Protein AF-A0A351Z1J8-F1 (afdb_monomer)

Sequence (196 aa):
MKLLLVIALFDAAFFFLFVFFLVRGQKMPLYRQRRKCLVLSMIFLSLFLLCSELLEQLALKSACLPILVWLCMMVFLILNLVSMKKYLASAPQIASALFECGEHNALALQISEGYKTYGKSLPPRGAPKDQWQYMSAFGEFCKIDFAETQKNLRSLQSLVRRNRTYSLFICALGITWVLQVPLFVFSSLYAAKLVG

Nearest PDB structures (foldseek):
  8a1g-assembly2_B  TM=2.640E-01  e=5.431E+00  Homo sapiens

Foldseek 3Di:
DVVLVVLVVVLVVLVVLLVVLQVVLVPDLAPVSSVVSLLSSLVSVLVSLLSVCLSCCVPVVDDVSLVVLVVVLVVLVVVLLVLLLVLLQCLLVLLVLLVVVVPCNVLSVLSVVLCVVQNSHQRDPPPPPSSVSNLVSLVVLLRDNDDPVPVVSVVSSVSSVVSVSSVSNSVSSVVSSVVVVVSVVVSVVVVVVVVD

Mean predicted aligned error: 7.94 Å

Radius of gyration: 21.29 Å; Cα contacts (8 Å, |Δi|>4): 168; chains: 1; bounding box: 49×36×59 Å

Solvent-accessible surface area (backbone atoms only — not comparable to full-atom values): 10286 Å² total; per-residue (Å²): 113,72,67,62,52,53,52,50,55,49,41,51,51,30,47,52,49,18,53,52,27,40,57,51,20,72,70,43,85,52,52,70,60,16,51,52,28,42,52,51,16,34,54,31,45,30,54,27,52,54,52,52,43,52,48,37,41,75,75,66,72,51,68,62,62,63,53,48,51,50,52,51,37,53,53,37,49,52,52,25,55,54,36,45,43,52,42,44,62,40,30,63,61,52,20,52,57,31,43,75,65,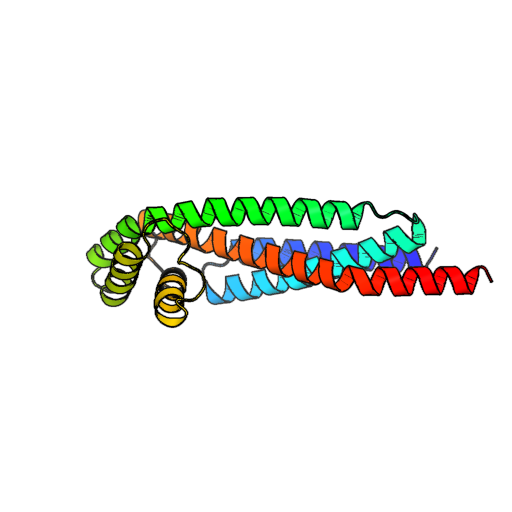58,85,39,44,71,56,18,46,46,35,41,53,39,35,71,76,39,45,58,54,79,67,68,91,85,50,69,64,67,50,46,50,34,59,45,39,60,53,54,59,50,62,60,85,74,60,85,88,44,54,68,61,54,53,55,37,48,45,49,52,50,29,54,50,32,51,48,52,36,51,27,45,50,52,38,56,62,56,43,56,60,51,54,54,53,51,52,54,52,54,51,66,75,76,107

Secondary structure (DSSP, 8-state):
-HHHHHHHHHHHHHHHHHHHHHHHHHH-SSHHHHHHHHHHHHHHHHHHHHHHHHHHHHHH---HHHHHHHHHHHHHHHHHHHHHHHHHHTHHHHHHHHHHHSTTHHHHHHHHHHHHHHTTSPPPTT-HHHHHHHHHHHHHHTT----TT-HHHHHHHHHHHHHHHHHHHHHHHHHHHHHHHHHHHHHHHHHHHHH-

pLDDT: mean 81.04, std 8.71, range [44.53, 91.94]

Structure (mmCIF, N/CA/C/O backbone):
data_AF-A0A351Z1J8-F1
#
_entry.id   AF-A0A351Z1J8-F1
#
loop_
_atom_site.group_PDB
_atom_site.id
_atom_site.type_symbol
_atom_site.label_atom_id
_atom_site.label_alt_id
_atom_site.label_comp_id
_atom_site.label_asym_id
_atom_site.label_entity_id
_atom_site.label_seq_id
_atom_site.pdbx_PDB_ins_code
_atom_site.Cartn_x
_atom_site.Cartn_y
_atom_site.Cartn_z
_atom_site.occupancy
_atom_site.B_iso_or_equiv
_atom_site.auth_seq_id
_atom_site.auth_comp_id
_atom_site.auth_asym_id
_atom_site.auth_atom_id
_atom_site.pdbx_PDB_model_num
ATOM 1 N N . MET A 1 1 ? 15.700 10.571 -32.758 1.00 58.56 1 MET A N 1
ATOM 2 C CA . MET A 1 1 ? 15.189 11.781 -32.067 1.00 58.56 1 MET A CA 1
ATOM 3 C C . MET A 1 1 ? 13.669 11.774 -31.861 1.00 58.56 1 MET A C 1
ATOM 5 O O . MET A 1 1 ? 13.249 11.924 -30.726 1.00 58.56 1 MET A O 1
ATOM 9 N N . LYS A 1 2 ? 12.834 11.538 -32.892 1.00 68.62 2 LYS A N 1
ATOM 10 C CA . LYS A 1 2 ? 11.356 11.547 -32.751 1.00 68.62 2 LYS A CA 1
ATOM 11 C C . LYS A 1 2 ? 10.793 10.481 -31.789 1.00 68.62 2 LYS A C 1
ATOM 13 O O . LYS A 1 2 ? 9.920 10.799 -30.999 1.00 68.62 2 LYS A O 1
ATOM 18 N N . LEU A 1 3 ? 11.327 9.254 -31.804 1.00 67.06 3 LEU A N 1
ATOM 19 C CA . LEU A 1 3 ? 10.861 8.162 -30.933 1.00 67.06 3 LEU A CA 1
ATOM 20 C C . LEU A 1 3 ? 11.126 8.433 -29.439 1.00 67.06 3 LEU A C 1
ATOM 22 O O . LEU A 1 3 ? 10.236 8.260 -28.620 1.00 67.06 3 LEU A O 1
ATOM 26 N N . LEU A 1 4 ? 12.319 8.931 -29.097 1.00 66.75 4 LEU A N 1
ATOM 27 C CA . LEU A 1 4 ? 12.679 9.299 -27.720 1.00 66.75 4 LEU A CA 1
ATOM 28 C C . LEU A 1 4 ? 11.776 10.406 -27.163 1.00 66.75 4 LEU A C 1
ATOM 30 O O . LEU A 1 4 ? 11.367 10.339 -26.011 1.00 66.75 4 LEU A O 1
ATOM 34 N N . LEU A 1 5 ? 11.422 11.393 -27.992 1.00 71.75 5 LEU A N 1
ATOM 35 C CA . LEU A 1 5 ? 10.513 12.470 -27.601 1.00 71.75 5 LEU A CA 1
ATOM 36 C C . LEU A 1 5 ? 9.090 11.952 -27.336 1.00 71.75 5 LEU A C 1
ATOM 38 O O . LEU A 1 5 ? 8.453 12.378 -26.378 1.00 71.75 5 LEU A O 1
ATOM 42 N N . VAL A 1 6 ? 8.605 11.009 -28.152 1.00 73.75 6 VAL A N 1
ATOM 43 C CA . VAL A 1 6 ? 7.289 10.377 -27.957 1.00 73.75 6 VAL A CA 1
ATOM 44 C C . VAL A 1 6 ? 7.250 9.584 -26.652 1.00 73.75 6 VAL A C 1
ATOM 46 O O . VAL A 1 6 ? 6.296 9.731 -25.894 1.00 73.75 6 VAL A O 1
ATOM 49 N N . ILE A 1 7 ? 8.287 8.796 -26.356 1.00 69.12 7 ILE A N 1
ATOM 50 C CA . ILE A 1 7 ? 8.337 8.016 -25.113 1.00 69.12 7 ILE A CA 1
ATOM 51 C C . ILE A 1 7 ? 8.495 8.944 -23.895 1.00 69.12 7 ILE A C 1
ATOM 53 O O . ILE A 1 7 ? 7.814 8.744 -22.900 1.00 69.12 7 ILE A O 1
ATOM 57 N N . ALA A 1 8 ? 9.288 10.018 -23.982 1.00 69.88 8 ALA A N 1
ATOM 58 C CA . ALA A 1 8 ? 9.413 10.994 -22.893 1.00 69.88 8 ALA A CA 1
ATOM 59 C C . ALA A 1 8 ? 8.096 11.742 -22.598 1.00 69.88 8 ALA A C 1
ATOM 61 O O . ALA A 1 8 ? 7.749 11.964 -21.437 1.00 69.88 8 ALA A O 1
ATOM 62 N N . LEU A 1 9 ? 7.336 12.117 -23.635 1.00 75.38 9 LEU A N 1
ATOM 63 C CA . LEU A 1 9 ? 6.003 12.713 -23.477 1.00 75.38 9 LEU A CA 1
ATOM 64 C C . LEU A 1 9 ? 5.002 11.717 -22.881 1.00 75.38 9 LEU A C 1
ATOM 66 O O . LEU A 1 9 ? 4.166 12.099 -22.059 1.00 75.38 9 LEU A O 1
ATOM 70 N N . PHE A 1 10 ? 5.101 10.447 -23.275 1.00 74.62 10 PHE A N 1
ATOM 71 C CA . PHE A 1 10 ? 4.304 9.367 -22.710 1.00 74.62 10 PHE A CA 1
ATOM 72 C C . PHE A 1 10 ? 4.622 9.183 -21.218 1.00 74.62 10 PHE A C 1
ATOM 74 O O . PHE A 1 10 ? 3.715 9.283 -20.396 1.00 74.62 10 PHE A O 1
ATOM 81 N N . ASP A 1 11 ? 5.895 9.063 -20.842 1.00 72.75 11 ASP A N 1
ATOM 82 C CA . ASP A 1 11 ? 6.349 8.963 -19.448 1.00 72.75 11 ASP A CA 1
ATOM 83 C C . ASP A 1 11 ? 5.849 10.127 -18.586 1.00 72.75 11 ASP A C 1
ATOM 85 O O . ASP A 1 11 ? 5.287 9.916 -17.506 1.00 72.75 11 ASP A O 1
ATOM 89 N N . ALA A 1 12 ? 5.962 11.361 -19.083 1.00 75.06 12 ALA A N 1
ATOM 90 C CA . ALA A 1 12 ? 5.440 12.531 -18.386 1.00 75.06 12 ALA A CA 1
ATOM 91 C C . ALA A 1 12 ? 3.926 12.413 -18.130 1.00 75.06 12 ALA A C 1
ATOM 93 O O . ALA A 1 12 ? 3.465 12.678 -17.017 1.00 75.06 12 ALA A O 1
ATOM 94 N N . ALA A 1 13 ? 3.145 11.963 -19.118 1.00 75.19 13 ALA A N 1
ATOM 95 C CA . ALA A 1 13 ? 1.703 11.773 -18.964 1.00 75.19 13 ALA A CA 1
ATOM 96 C C . ALA A 1 13 ? 1.363 10.722 -17.890 1.00 75.19 13 ALA A C 1
ATOM 98 O O . ALA A 1 13 ? 0.479 10.957 -17.060 1.00 75.19 13 ALA A O 1
ATOM 99 N N . PHE A 1 14 ? 2.088 9.599 -17.849 1.00 76.12 14 PHE A N 1
ATOM 100 C CA . PHE A 1 14 ? 1.902 8.571 -16.817 1.00 76.12 14 PHE A CA 1
ATOM 101 C C . PHE A 1 14 ? 2.260 9.083 -15.421 1.00 76.12 14 PHE A C 1
ATOM 103 O O . PHE A 1 14 ? 1.517 8.826 -14.467 1.00 76.12 14 PHE A O 1
ATOM 110 N N . PHE A 1 15 ? 3.333 9.865 -15.299 1.00 77.38 15 PHE A N 1
ATOM 111 C CA . PHE A 1 15 ? 3.710 10.502 -14.040 1.00 77.38 15 PHE A CA 1
ATOM 112 C C . PHE A 1 15 ? 2.631 11.474 -13.540 1.00 77.38 15 PHE A C 1
ATOM 114 O O . PHE A 1 15 ? 2.208 11.394 -12.382 1.00 77.38 15 PHE A O 1
ATOM 121 N N . PHE A 1 16 ? 2.117 12.350 -14.410 1.00 76.88 16 PHE A N 1
ATOM 122 C CA . PHE A 1 16 ? 1.040 13.276 -14.046 1.00 76.88 16 PHE A CA 1
ATOM 123 C C . PHE A 1 16 ? -0.237 12.541 -13.632 1.00 76.88 16 PHE A C 1
ATOM 125 O O . PHE A 1 16 ? -0.856 12.908 -12.630 1.00 76.88 16 PHE A O 1
ATOM 132 N N . LEU A 1 17 ? -0.614 11.475 -14.345 1.00 72.44 17 LEU A N 1
ATOM 133 C CA . LEU A 1 17 ? -1.765 10.645 -13.985 1.00 72.44 17 LEU A CA 1
ATOM 134 C C . LEU A 1 17 ? -1.561 9.948 -12.636 1.00 72.44 17 LEU A C 1
ATOM 136 O O . LEU A 1 17 ? -2.469 9.967 -11.799 1.00 72.44 17 LEU A O 1
ATOM 140 N N . PHE A 1 18 ? -0.372 9.397 -12.377 1.00 77.06 18 PHE A N 1
ATOM 141 C CA . PHE A 1 18 ? -0.021 8.818 -11.081 1.00 77.06 18 PHE A CA 1
ATOM 142 C C . PHE A 1 18 ? -0.226 9.826 -9.944 1.00 77.06 18 PHE A C 1
ATOM 144 O O . PHE A 1 18 ? -0.981 9.540 -9.005 1.00 77.06 18 PHE A O 1
ATOM 151 N N . VAL A 1 19 ? 0.388 11.011 -10.049 1.00 79.12 19 VAL A N 1
ATOM 152 C CA . VAL A 1 19 ? 0.295 12.071 -9.034 1.00 79.12 19 VAL A CA 1
ATOM 153 C C . VAL A 1 19 ? -1.155 12.520 -8.857 1.00 79.12 19 VAL A C 1
ATOM 155 O O . VAL A 1 19 ? -1.636 12.615 -7.725 1.00 79.12 19 VAL A O 1
ATOM 158 N N . PHE A 1 20 ? -1.886 12.725 -9.954 1.00 76.12 20 PHE A N 1
ATOM 159 C CA . PHE A 1 20 ? -3.291 13.126 -9.924 1.00 76.12 20 PHE A CA 1
ATOM 160 C C . PHE A 1 20 ? -4.159 12.119 -9.160 1.00 76.12 20 PHE A C 1
ATOM 162 O O . PHE A 1 20 ? -4.873 12.492 -8.221 1.00 76.12 20 PHE A O 1
ATOM 169 N N . PHE A 1 21 ? -4.075 10.831 -9.508 1.00 72.06 21 PHE A N 1
ATOM 170 C CA . PHE A 1 21 ? -4.844 9.791 -8.826 1.00 72.06 21 PHE A CA 1
ATOM 171 C C . PHE A 1 21 ? -4.395 9.596 -7.374 1.00 72.06 21 PHE A C 1
ATOM 173 O O . PHE A 1 21 ? -5.235 9.289 -6.523 1.00 72.06 21 PHE A O 1
ATOM 180 N N . LEU A 1 22 ? -3.114 9.832 -7.063 1.00 76.06 22 LEU A N 1
ATOM 181 C CA . LEU A 1 22 ? -2.577 9.678 -5.712 1.00 76.06 22 LEU A CA 1
ATOM 182 C C . LEU A 1 22 ? -3.131 10.776 -4.801 1.00 76.06 22 LEU A C 1
ATOM 184 O O . LEU A 1 22 ? -3.684 10.483 -3.737 1.00 76.06 22 LEU A O 1
ATOM 188 N N . VAL A 1 23 ? -3.052 12.032 -5.249 1.00 76.38 23 VAL A N 1
ATOM 189 C CA . VAL A 1 23 ? -3.586 13.196 -4.528 1.00 76.38 23 VAL A CA 1
ATOM 190 C C . VAL A 1 23 ? -5.096 13.063 -4.357 1.00 76.38 23 VAL A C 1
ATOM 192 O O . VAL A 1 23 ? -5.611 13.228 -3.247 1.00 76.38 23 VAL A O 1
ATOM 195 N N . ARG A 1 24 ? -5.818 12.704 -5.425 1.00 71.69 24 ARG A N 1
ATOM 196 C CA . ARG A 1 24 ? -7.271 12.507 -5.362 1.00 71.69 24 ARG A CA 1
ATOM 197 C C . ARG A 1 24 ? -7.638 11.355 -4.425 1.00 71.69 24 ARG A C 1
ATOM 199 O O . ARG A 1 24 ? -8.543 11.498 -3.609 1.00 71.69 24 ARG A O 1
ATOM 206 N N . GLY A 1 25 ? -6.900 10.248 -4.481 1.00 65.19 25 GLY A N 1
ATOM 207 C CA . GLY A 1 25 ? -7.093 9.090 -3.611 1.00 65.19 25 GLY A CA 1
ATOM 208 C C . GLY A 1 25 ? -6.885 9.413 -2.132 1.00 65.19 25 GLY A C 1
ATOM 209 O O . GLY A 1 25 ? -7.635 8.918 -1.295 1.00 65.19 25 GLY A O 1
ATOM 210 N N . GLN A 1 26 ? -5.926 10.273 -1.781 1.00 71.19 26 GLN A N 1
ATOM 211 C CA . GLN A 1 26 ? -5.728 10.683 -0.386 1.00 71.19 26 GLN A CA 1
ATOM 212 C C . GLN A 1 26 ? -6.824 11.616 0.142 1.00 71.19 26 GLN A C 1
ATOM 214 O O . GLN A 1 26 ? -7.150 11.535 1.325 1.00 71.19 26 GLN A O 1
ATOM 219 N N . LYS A 1 27 ? -7.404 12.456 -0.723 1.00 71.00 27 LYS A N 1
ATOM 220 C CA . LYS A 1 27 ? -8.440 13.436 -0.356 1.00 71.00 27 LYS A CA 1
ATOM 221 C C . LYS A 1 27 ? -9.867 12.876 -0.359 1.00 71.00 27 LYS A C 1
ATOM 223 O O . LYS A 1 27 ? -10.778 13.552 0.103 1.00 71.00 27 LYS A O 1
ATOM 228 N N . MET A 1 28 ? -10.087 11.666 -0.877 1.00 70.56 28 MET A N 1
ATOM 229 C CA . MET A 1 28 ? -11.429 11.085 -0.945 1.00 70.56 28 MET A CA 1
ATOM 230 C C . MET A 1 28 ? -11.937 10.627 0.435 1.00 70.56 28 MET A C 1
ATOM 232 O O . MET A 1 28 ? -11.253 9.832 1.090 1.00 70.56 28 MET A O 1
ATOM 236 N N . PRO A 1 29 ? -13.149 11.055 0.850 1.00 60.38 29 PRO A N 1
ATOM 237 C CA . PRO A 1 29 ? -13.722 10.682 2.143 1.00 60.38 29 PRO A CA 1
ATOM 238 C C . PRO A 1 29 ? -14.140 9.207 2.167 1.00 60.38 29 PRO A C 1
ATOM 240 O O . PRO A 1 29 ? -13.852 8.492 3.123 1.00 60.38 29 PRO A O 1
ATOM 243 N N . LEU A 1 30 ? -14.726 8.722 1.067 1.00 68.00 30 LEU A N 1
ATOM 244 C CA . LEU A 1 30 ? -15.225 7.356 0.951 1.00 68.00 30 LEU A CA 1
ATOM 245 C C . LEU A 1 30 ? -14.086 6.357 0.735 1.00 68.00 30 LEU A C 1
ATOM 247 O O . LEU A 1 30 ? -13.398 6.371 -0.295 1.00 68.00 30 LEU A O 1
ATOM 251 N N . TYR A 1 31 ? -13.961 5.400 1.656 1.00 69.62 31 TYR A N 1
ATOM 252 C CA . TYR A 1 31 ? -12.934 4.354 1.620 1.00 69.62 31 TYR A CA 1
ATOM 253 C C . TYR A 1 31 ? -12.895 3.587 0.286 1.00 69.62 31 TYR A C 1
ATOM 255 O O . TYR A 1 31 ? -11.821 3.303 -0.255 1.00 69.62 31 TYR A O 1
ATOM 263 N N . ARG A 1 32 ? -14.067 3.273 -0.284 1.00 71.19 32 ARG A N 1
ATOM 264 C CA . ARG A 1 32 ? -14.179 2.501 -1.532 1.00 71.19 32 ARG A CA 1
ATOM 265 C C . ARG A 1 32 ? -13.635 3.264 -2.740 1.00 71.19 32 ARG A C 1
ATOM 267 O O . ARG A 1 32 ? -12.924 2.675 -3.552 1.00 71.19 32 ARG A O 1
ATOM 274 N N . GLN A 1 33 ? -13.956 4.552 -2.860 1.00 73.31 33 GLN A N 1
ATOM 275 C CA . GLN A 1 33 ? -13.479 5.385 -3.967 1.00 73.31 33 GLN A CA 1
ATOM 276 C C . GLN A 1 33 ? -11.983 5.678 -3.821 1.00 73.31 33 GLN A C 1
ATOM 278 O O . GLN A 1 33 ? -11.227 5.477 -4.771 1.00 73.31 33 GLN A O 1
ATOM 283 N N . ARG A 1 34 ? -11.537 5.996 -2.598 1.00 76.69 34 ARG A N 1
ATOM 284 C CA . ARG A 1 34 ? -10.117 6.121 -2.249 1.00 76.69 34 ARG A CA 1
ATOM 285 C C . ARG A 1 34 ? -9.311 4.899 -2.682 1.00 76.69 34 ARG A C 1
ATOM 287 O O . ARG A 1 34 ? -8.277 5.046 -3.328 1.00 76.69 34 ARG A O 1
ATOM 294 N N . ARG A 1 35 ? -9.789 3.689 -2.370 1.00 78.69 35 ARG A N 1
ATOM 295 C CA . ARG A 1 35 ? -9.102 2.445 -2.750 1.00 78.69 35 ARG A CA 1
ATOM 296 C C . ARG A 1 35 ? -8.982 2.292 -4.269 1.00 78.69 35 ARG A C 1
ATOM 298 O O . ARG A 1 35 ? -7.913 1.913 -4.732 1.00 78.69 35 ARG A O 1
ATOM 305 N N . LYS A 1 36 ? -10.037 2.600 -5.033 1.00 82.31 36 LYS A N 1
ATOM 306 C CA . LYS A 1 36 ? -9.997 2.550 -6.507 1.00 82.31 36 LYS A CA 1
ATOM 307 C C . LYS A 1 36 ? -8.964 3.525 -7.078 1.00 82.31 36 LYS A C 1
ATOM 309 O O . LYS A 1 36 ? -8.154 3.113 -7.900 1.00 82.31 36 LYS A O 1
ATOM 314 N N . CYS A 1 37 ? -8.949 4.774 -6.607 1.00 81.25 37 CYS A N 1
ATOM 315 C CA . CYS A 1 37 ? -7.958 5.762 -7.044 1.00 81.25 37 CYS A CA 1
ATOM 316 C C . CYS A 1 37 ? -6.528 5.338 -6.697 1.00 81.25 37 CYS A C 1
ATOM 318 O O . CYS A 1 37 ? -5.663 5.420 -7.556 1.00 81.25 37 CYS A O 1
ATOM 320 N N . LEU A 1 38 ? -6.289 4.816 -5.488 1.00 82.31 38 LEU A N 1
ATOM 321 C CA . LEU A 1 38 ? -4.962 4.332 -5.097 1.00 82.31 38 LEU A CA 1
ATOM 322 C C . LEU A 1 38 ? -4.495 3.146 -5.950 1.00 82.31 38 LEU A C 1
ATOM 324 O O . LEU A 1 38 ? -3.328 3.098 -6.319 1.00 82.31 38 LEU A O 1
ATOM 328 N N . VAL A 1 39 ? -5.384 2.207 -6.286 1.00 85.06 39 VAL A N 1
ATOM 329 C CA . VAL A 1 39 ? -5.044 1.083 -7.177 1.00 85.06 39 VAL A CA 1
ATOM 330 C C . VAL A 1 39 ? -4.707 1.587 -8.581 1.00 85.06 39 VAL A C 1
ATOM 332 O O . VAL A 1 39 ? -3.701 1.166 -9.140 1.00 85.06 39 VAL A O 1
ATOM 335 N N . LEU A 1 40 ? -5.492 2.522 -9.125 1.00 84.94 40 LEU A N 1
ATOM 336 C CA . LEU A 1 40 ? -5.188 3.146 -10.416 1.00 84.94 40 LEU A CA 1
ATOM 337 C C . LEU A 1 40 ? -3.830 3.851 -10.387 1.00 84.94 40 LEU A C 1
ATOM 339 O O . LEU A 1 40 ? -3.016 3.605 -11.271 1.00 84.94 40 LEU A O 1
ATOM 343 N N . SER A 1 41 ? -3.540 4.644 -9.348 1.00 82.06 41 SER A N 1
ATOM 344 C CA . SER A 1 41 ? -2.213 5.242 -9.154 1.00 82.06 41 SER A CA 1
ATOM 345 C C . SER A 1 41 ? -1.105 4.199 -9.209 1.00 82.06 41 SER A C 1
ATOM 347 O O . SER A 1 41 ? -0.113 4.415 -9.889 1.00 82.06 41 SER A O 1
ATOM 349 N N . MET A 1 42 ? -1.268 3.069 -8.518 1.00 86.06 42 MET A N 1
ATOM 350 C CA . MET A 1 42 ? -0.253 2.016 -8.512 1.00 86.06 42 MET A CA 1
ATOM 351 C C . MET A 1 42 ? -0.023 1.419 -9.904 1.00 86.06 42 MET A C 1
ATOM 353 O O . MET A 1 42 ? 1.122 1.202 -10.278 1.00 86.06 42 MET A O 1
ATOM 357 N N . ILE A 1 43 ? -1.085 1.209 -10.688 1.00 85.81 43 ILE A N 1
ATOM 358 C CA . ILE A 1 43 ? -0.969 0.728 -12.075 1.00 85.81 43 ILE A CA 1
ATOM 359 C C . ILE A 1 43 ? -0.190 1.740 -12.925 1.00 85.81 43 ILE A C 1
ATOM 361 O O . ILE A 1 43 ? 0.752 1.360 -13.617 1.00 85.81 43 ILE A O 1
ATOM 365 N N . PHE A 1 44 ? -0.543 3.027 -12.841 1.00 84.12 44 PHE A N 1
ATOM 366 C CA . PHE A 1 44 ? 0.161 4.083 -13.575 1.00 84.12 44 PHE A CA 1
ATOM 367 C C . PHE A 1 44 ? 1.629 4.207 -13.150 1.00 84.12 44 PHE A C 1
ATOM 369 O O . PHE A 1 44 ? 2.484 4.382 -14.011 1.00 84.12 44 PHE A O 1
ATOM 376 N N . LEU A 1 45 ? 1.932 4.056 -11.856 1.00 84.38 45 LEU A N 1
ATOM 377 C CA . LEU A 1 45 ? 3.303 4.043 -11.344 1.00 84.38 45 LEU A CA 1
ATOM 378 C C . LEU A 1 45 ? 4.113 2.880 -11.925 1.00 84.38 45 LEU A C 1
ATOM 380 O O . LEU A 1 45 ? 5.234 3.090 -12.374 1.00 84.38 45 LEU A O 1
ATOM 384 N N . SER A 1 46 ? 3.558 1.664 -11.935 1.00 85.94 46 SER A N 1
ATOM 385 C CA . SER A 1 46 ? 4.253 0.500 -12.491 1.00 85.94 46 SER A CA 1
ATOM 386 C C . SER A 1 46 ? 4.533 0.657 -13.985 1.00 85.94 46 SER A C 1
ATOM 388 O O . SER A 1 46 ? 5.640 0.364 -14.426 1.00 85.94 46 SER A O 1
ATOM 390 N N . LEU A 1 47 ? 3.561 1.162 -14.751 1.00 84.75 47 LEU A N 1
ATOM 391 C CA . LEU A 1 47 ? 3.730 1.422 -16.184 1.00 84.75 47 LEU A CA 1
ATOM 392 C C . LEU A 1 47 ? 4.766 2.519 -16.455 1.00 84.75 47 LEU A C 1
ATOM 394 O O . LEU A 1 47 ? 5.602 2.344 -17.337 1.00 84.75 47 LEU A O 1
ATOM 398 N N . PHE A 1 48 ? 4.741 3.604 -15.675 1.00 85.62 48 PHE A N 1
ATOM 399 C CA . PHE A 1 48 ? 5.732 4.678 -15.747 1.00 85.62 48 PHE A CA 1
ATOM 400 C C . PHE A 1 48 ? 7.153 4.144 -15.539 1.00 85.62 48 PHE A C 1
ATOM 402 O O . PHE A 1 48 ? 8.015 4.357 -16.383 1.00 85.62 48 PHE A O 1
ATOM 409 N N . LEU A 1 49 ? 7.377 3.392 -14.455 1.00 85.88 49 LEU A N 1
ATOM 410 C CA . LEU A 1 49 ? 8.696 2.840 -14.135 1.00 85.88 49 LEU A CA 1
ATOM 411 C C . LEU A 1 49 ? 9.218 1.923 -15.249 1.00 85.88 49 LEU A C 1
ATOM 413 O O . LEU A 1 49 ? 10.359 2.080 -15.667 1.00 85.88 49 LEU A O 1
ATOM 417 N N . LEU A 1 50 ? 8.372 1.037 -15.791 1.00 86.25 50 LEU A N 1
ATOM 418 C CA . LEU A 1 50 ? 8.758 0.146 -16.893 1.00 86.25 50 LEU A CA 1
ATOM 419 C C . LEU A 1 50 ? 9.155 0.912 -18.163 1.00 86.25 50 LEU A C 1
ATOM 421 O O . LEU A 1 50 ? 10.114 0.537 -18.837 1.00 86.25 50 LEU A O 1
ATOM 425 N N . CYS A 1 51 ? 8.428 1.979 -18.503 1.00 82.75 51 CYS A N 1
ATOM 426 C CA . CYS A 1 51 ? 8.738 2.787 -19.684 1.00 82.75 51 CYS A CA 1
ATOM 427 C C . CYS A 1 51 ? 10.034 3.591 -19.492 1.00 82.75 51 CYS A C 1
ATOM 429 O O . CYS A 1 51 ? 10.887 3.600 -20.385 1.00 82.75 51 CYS A O 1
ATOM 431 N N . SER A 1 52 ? 10.236 4.171 -18.306 1.00 83.19 52 SER A N 1
ATOM 432 C CA . SER A 1 52 ? 11.465 4.894 -17.968 1.00 83.19 52 SER A CA 1
ATOM 433 C C . SER A 1 52 ? 12.694 3.979 -17.926 1.00 83.19 52 SER A C 1
ATOM 435 O O . SER A 1 52 ? 13.771 4.377 -18.365 1.00 83.19 52 SER A O 1
ATOM 437 N N . GLU A 1 53 ? 12.551 2.738 -17.462 1.00 85.38 53 GLU A N 1
ATOM 438 C CA . GLU A 1 53 ? 13.627 1.734 -17.484 1.00 85.38 53 GLU A CA 1
ATOM 439 C C . GLU A 1 53 ? 13.991 1.314 -18.904 1.00 85.38 53 GLU A C 1
ATOM 441 O O . GLU A 1 53 ? 15.171 1.200 -19.236 1.00 85.38 53 GLU A O 1
ATOM 446 N N . LEU A 1 54 ? 12.989 1.125 -19.766 1.00 80.50 54 LEU A N 1
ATOM 447 C CA . LEU A 1 54 ? 13.221 0.836 -21.177 1.00 80.50 54 LEU A CA 1
ATOM 448 C C . LEU A 1 54 ? 13.985 1.981 -21.854 1.00 80.50 54 LEU A C 1
ATOM 450 O O . LEU A 1 54 ? 14.923 1.731 -22.614 1.00 80.50 54 LEU A O 1
ATOM 454 N N . LEU A 1 55 ? 13.624 3.231 -21.552 1.00 78.88 55 LEU A N 1
ATOM 455 C CA . LEU A 1 55 ? 14.360 4.406 -22.015 1.00 78.88 55 LEU A CA 1
ATOM 456 C C . LEU A 1 55 ? 15.800 4.425 -21.507 1.00 78.88 55 LEU A C 1
ATOM 458 O O . LEU A 1 55 ? 16.715 4.641 -22.302 1.00 78.88 55 LEU A O 1
ATOM 462 N N . GLU A 1 56 ? 16.008 4.192 -20.211 1.00 80.50 56 GLU A N 1
ATOM 463 C CA . GLU A 1 56 ? 17.342 4.166 -19.611 1.00 80.50 56 GLU A CA 1
ATOM 464 C C . GLU A 1 56 ? 18.225 3.102 -20.279 1.00 80.50 56 GLU A C 1
ATOM 466 O O . GLU A 1 56 ? 19.366 3.382 -20.653 1.00 80.50 56 GLU A O 1
ATOM 471 N N . GLN A 1 57 ? 17.695 1.901 -20.507 1.00 78.38 57 GLN A N 1
ATOM 472 C CA . GLN A 1 57 ? 18.445 0.821 -21.146 1.00 78.38 57 GLN A CA 1
ATOM 473 C C . GLN A 1 57 ? 18.774 1.125 -22.609 1.00 78.38 57 GLN A C 1
ATOM 475 O O . GLN A 1 57 ? 19.914 0.924 -23.034 1.00 78.38 57 GLN A O 1
ATOM 480 N N . LEU A 1 58 ? 17.805 1.626 -23.382 1.00 76.38 58 LEU A N 1
ATOM 481 C CA . LEU A 1 58 ? 17.998 1.905 -24.807 1.00 76.38 58 LEU A CA 1
ATOM 482 C C . LEU A 1 58 ? 18.889 3.130 -25.058 1.00 76.38 58 LEU A C 1
ATOM 484 O O . LEU A 1 58 ? 19.650 3.133 -26.024 1.00 76.38 58 LEU A O 1
ATOM 488 N N . ALA A 1 59 ? 18.795 4.168 -24.220 1.00 76.31 59 ALA A N 1
ATOM 489 C CA . ALA A 1 59 ? 19.514 5.427 -24.418 1.00 76.31 59 ALA A CA 1
ATOM 490 C C . ALA A 1 59 ? 20.852 5.491 -23.670 1.00 76.31 59 ALA A C 1
ATOM 492 O O . ALA A 1 59 ? 21.825 6.015 -24.209 1.00 76.31 59 ALA A O 1
ATOM 493 N N . LEU A 1 60 ? 20.904 4.980 -22.437 1.00 73.00 60 LEU A N 1
ATOM 494 C CA . LEU A 1 60 ? 22.038 5.151 -21.522 1.00 73.00 60 LEU A CA 1
ATOM 495 C C . LEU A 1 60 ? 22.766 3.837 -21.209 1.00 73.00 60 LEU A C 1
ATOM 497 O O . LEU A 1 60 ? 23.842 3.886 -20.618 1.00 73.00 60 LEU A O 1
ATOM 501 N N . LYS A 1 61 ? 22.210 2.673 -21.592 1.00 75.94 61 LYS A N 1
ATOM 502 C CA . LYS A 1 61 ? 22.739 1.333 -21.255 1.00 75.94 61 LYS A CA 1
ATOM 503 C C . LYS A 1 61 ? 23.042 1.176 -19.755 1.00 75.94 61 LYS A C 1
ATOM 505 O O . LYS A 1 61 ? 23.996 0.505 -19.369 1.00 75.94 61 LYS A O 1
ATOM 510 N N . SER A 1 62 ? 22.235 1.823 -18.919 1.00 75.31 62 SER A N 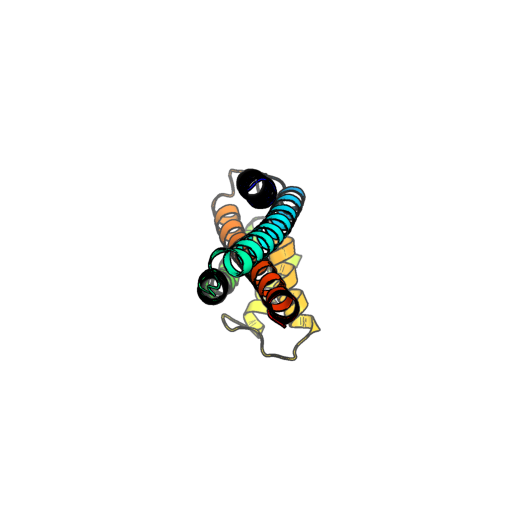1
ATOM 511 C CA . SER A 1 62 ? 22.391 1.873 -17.465 1.00 75.31 62 SER A CA 1
ATOM 512 C C . SER A 1 62 ? 21.314 1.032 -16.772 1.00 75.31 62 SER A C 1
ATOM 514 O O . SER A 1 62 ? 20.266 0.743 -17.350 1.00 75.31 62 SER A O 1
ATOM 516 N N . ALA A 1 63 ? 21.594 0.619 -15.535 1.00 76.12 63 ALA A N 1
ATOM 517 C CA . ALA A 1 63 ? 20.693 -0.151 -14.675 1.00 76.12 63 ALA A CA 1
ATOM 518 C C . ALA A 1 63 ? 20.399 0.578 -13.349 1.00 76.12 63 ALA A C 1
ATOM 520 O O . ALA A 1 63 ? 20.130 -0.059 -12.329 1.00 76.12 63 ALA A O 1
ATOM 521 N N . CYS A 1 64 ? 20.469 1.911 -13.337 1.00 79.81 64 CYS A N 1
ATOM 522 C CA . CYS A 1 64 ? 20.308 2.709 -12.125 1.00 79.81 64 CYS A CA 1
ATOM 523 C C . CYS A 1 64 ? 18.857 2.687 -11.623 1.00 79.81 64 CYS A C 1
ATOM 525 O O . CYS A 1 64 ? 18.621 2.481 -10.428 1.00 79.81 64 CYS A O 1
ATOM 527 N N . LEU A 1 65 ? 17.874 2.839 -12.516 1.00 80.06 65 LEU A N 1
ATOM 528 C CA . LEU A 1 65 ? 16.459 2.911 -12.140 1.00 80.06 65 LEU A CA 1
ATOM 529 C C . LEU A 1 65 ? 15.940 1.588 -11.540 1.00 80.06 65 LEU A C 1
ATOM 531 O O . LEU A 1 65 ? 15.308 1.640 -10.484 1.00 80.06 65 LEU A O 1
ATOM 535 N N . PRO A 1 66 ? 16.291 0.401 -12.070 1.00 81.56 66 PRO A N 1
ATOM 536 C CA . PRO A 1 66 ? 15.958 -0.882 -11.441 1.00 81.56 66 PRO A CA 1
ATOM 537 C C . PRO A 1 66 ? 16.534 -1.049 -10.025 1.00 81.56 66 PRO A C 1
ATOM 539 O O . PRO A 1 66 ? 15.836 -1.524 -9.124 1.00 81.56 66 PRO A O 1
ATOM 542 N N . ILE A 1 67 ? 17.777 -0.605 -9.790 1.00 83.56 67 ILE A N 1
ATOM 543 C CA . ILE A 1 67 ? 18.390 -0.602 -8.448 1.00 83.56 67 ILE A CA 1
ATOM 544 C C . ILE A 1 67 ? 17.615 0.335 -7.513 1.00 83.56 67 ILE A C 1
ATOM 546 O O . ILE A 1 67 ? 17.323 -0.027 -6.370 1.00 83.56 67 ILE A O 1
ATOM 550 N N . LEU A 1 68 ? 17.230 1.519 -7.997 1.00 83.62 68 LEU A N 1
ATOM 551 C CA . LEU A 1 68 ? 16.434 2.477 -7.232 1.00 83.62 68 LEU A CA 1
ATOM 552 C C . LEU A 1 68 ? 15.050 1.911 -6.872 1.00 83.62 68 LEU A C 1
ATOM 554 O O . LEU A 1 68 ? 14.631 2.022 -5.720 1.00 83.62 68 LEU A O 1
ATOM 558 N N . VAL A 1 69 ? 14.363 1.259 -7.816 1.00 86.12 69 VAL A N 1
ATOM 559 C CA . VAL A 1 69 ? 13.064 0.598 -7.589 1.00 86.12 69 VAL A CA 1
ATOM 560 C C . VAL A 1 69 ? 13.179 -0.467 -6.500 1.00 86.12 69 VAL A C 1
ATOM 562 O O . VAL A 1 69 ? 12.337 -0.518 -5.597 1.00 86.12 69 VAL A O 1
ATOM 565 N N . TRP A 1 70 ? 14.246 -1.268 -6.527 1.00 86.06 70 TRP A N 1
ATOM 566 C CA . TRP A 1 70 ? 14.514 -2.267 -5.494 1.00 86.06 70 TRP A CA 1
ATOM 567 C C . TRP A 1 70 ? 14.759 -1.632 -4.116 1.00 86.06 70 TRP A C 1
ATOM 569 O O . TRP A 1 70 ? 14.139 -2.043 -3.130 1.00 86.06 70 TRP A O 1
ATOM 579 N N . LEU A 1 71 ? 15.595 -0.589 -4.036 1.00 86.81 71 LEU A N 1
ATOM 580 C CA . LEU A 1 71 ? 15.841 0.143 -2.787 1.00 86.81 71 LEU A CA 1
ATOM 581 C C . LEU A 1 71 ? 14.547 0.750 -2.230 1.00 86.81 71 LEU A C 1
ATOM 583 O O . LEU A 1 71 ? 14.244 0.587 -1.045 1.00 86.81 71 LEU A O 1
ATOM 587 N N . CYS A 1 72 ? 13.742 1.389 -3.082 1.00 86.44 72 CYS A N 1
ATOM 588 C CA . CYS A 1 72 ? 12.436 1.917 -2.699 1.00 86.44 72 CYS A CA 1
ATOM 589 C C . CYS A 1 72 ? 11.519 0.814 -2.158 1.00 86.44 72 CYS A C 1
ATOM 591 O O . CYS A 1 72 ? 10.896 1.002 -1.110 1.00 86.44 72 CYS A O 1
ATOM 593 N N . MET A 1 73 ? 11.463 -0.351 -2.812 1.00 87.69 73 MET A N 1
ATOM 594 C CA . MET A 1 73 ? 10.672 -1.493 -2.343 1.00 87.69 73 MET A CA 1
ATOM 595 C C . MET A 1 73 ? 11.093 -1.931 -0.933 1.00 87.69 73 MET A C 1
ATOM 597 O O . MET A 1 73 ? 10.227 -2.137 -0.079 1.00 87.69 73 MET A O 1
ATOM 601 N N . MET A 1 74 ? 12.399 -2.007 -0.657 1.00 88.75 74 MET A N 1
ATOM 602 C CA . MET A 1 74 ? 12.921 -2.359 0.671 1.00 88.75 74 MET A CA 1
ATOM 603 C C . MET A 1 74 ? 12.537 -1.333 1.739 1.00 88.75 74 MET A C 1
ATOM 605 O O . MET A 1 74 ? 12.087 -1.709 2.825 1.00 88.75 74 MET A O 1
ATOM 609 N N . VAL A 1 75 ? 12.619 -0.037 1.427 1.00 88.00 75 VAL A N 1
ATOM 610 C CA . VAL A 1 75 ? 12.161 1.020 2.343 1.00 88.00 75 VAL A CA 1
ATOM 611 C C . VAL A 1 75 ? 10.667 0.868 2.639 1.00 88.00 75 VAL A C 1
ATOM 613 O O . VAL A 1 75 ? 10.264 0.893 3.804 1.00 88.00 75 VAL A O 1
ATOM 616 N N . PHE A 1 76 ? 9.832 0.653 1.618 1.00 88.06 76 PHE A N 1
ATOM 617 C CA . PHE A 1 76 ? 8.395 0.457 1.823 1.00 88.06 76 PHE A CA 1
ATOM 618 C C . PHE A 1 76 ? 8.077 -0.808 2.628 1.00 88.06 76 PHE A C 1
ATOM 620 O O . PHE A 1 76 ? 7.167 -0.764 3.459 1.00 88.06 76 PHE A O 1
ATOM 627 N N . LEU A 1 77 ? 8.829 -1.899 2.452 1.00 90.00 77 LEU A N 1
ATOM 628 C CA . LEU A 1 77 ? 8.713 -3.112 3.270 1.00 90.00 77 LEU A CA 1
ATOM 629 C C . LEU A 1 77 ? 8.977 -2.821 4.752 1.00 90.00 77 LEU A C 1
ATOM 631 O O . LEU A 1 77 ? 8.174 -3.205 5.607 1.00 90.00 77 LEU A O 1
ATOM 635 N N . ILE A 1 78 ? 10.045 -2.082 5.062 1.00 89.88 78 ILE A N 1
ATOM 636 C CA . ILE A 1 78 ? 10.360 -1.667 6.437 1.00 89.88 78 ILE A CA 1
ATOM 637 C C . ILE A 1 78 ? 9.233 -0.789 6.997 1.00 89.88 78 ILE A C 1
ATOM 639 O O . ILE A 1 78 ? 8.729 -1.046 8.094 1.00 89.88 78 ILE A O 1
ATOM 643 N N . LEU A 1 79 ? 8.784 0.214 6.236 1.00 88.50 79 LEU A N 1
ATOM 644 C CA . LEU A 1 79 ? 7.688 1.100 6.640 1.00 88.50 79 LEU A CA 1
ATOM 645 C C . LEU A 1 79 ? 6.380 0.336 6.883 1.00 88.50 79 LEU A C 1
ATOM 647 O O . LEU A 1 79 ? 5.647 0.664 7.822 1.00 88.50 79 LEU A O 1
ATOM 651 N N . ASN A 1 80 ? 6.095 -0.688 6.076 1.00 88.81 80 ASN A N 1
ATOM 652 C CA . ASN A 1 80 ? 4.945 -1.566 6.257 1.00 88.81 80 ASN A CA 1
ATOM 653 C C . ASN A 1 80 ? 5.055 -2.358 7.559 1.00 88.81 80 ASN A C 1
ATOM 655 O O . ASN A 1 80 ? 4.156 -2.284 8.387 1.00 88.81 80 ASN A O 1
ATOM 659 N N . LEU A 1 81 ? 6.184 -3.020 7.815 1.00 89.44 81 LEU A N 1
ATOM 660 C CA . LEU A 1 81 ? 6.382 -3.780 9.053 1.00 89.44 81 LEU A CA 1
ATOM 661 C C . LEU A 1 81 ? 6.267 -2.896 10.302 1.00 89.44 81 LEU A C 1
ATOM 663 O O . LEU A 1 81 ? 5.594 -3.262 11.270 1.00 89.44 81 LEU A O 1
ATOM 667 N N . VAL A 1 82 ? 6.874 -1.706 10.275 1.00 90.12 82 VAL A N 1
ATOM 668 C CA . VAL A 1 82 ? 6.786 -0.738 11.378 1.00 90.12 82 VAL A CA 1
ATOM 669 C C . VAL A 1 82 ? 5.348 -0.259 11.567 1.00 90.12 82 VAL A C 1
ATOM 671 O O . VAL A 1 82 ? 4.849 -0.233 12.694 1.00 90.12 82 VAL A O 1
ATOM 674 N N . SER A 1 83 ? 4.658 0.114 10.486 1.00 89.19 83 SER A N 1
ATOM 675 C CA . SER A 1 83 ? 3.267 0.565 10.575 1.00 89.19 83 SER A CA 1
ATOM 676 C C . SER A 1 83 ? 2.335 -0.563 11.015 1.00 89.19 83 SER A C 1
ATOM 678 O O . SER A 1 83 ? 1.374 -0.291 11.734 1.00 89.19 83 SER A O 1
ATOM 680 N N . MET A 1 84 ? 2.639 -1.807 10.642 1.00 88.88 84 MET A N 1
ATOM 681 C CA . MET A 1 84 ? 1.892 -2.992 11.034 1.00 88.88 84 MET A CA 1
ATOM 682 C C . MET A 1 84 ? 1.971 -3.253 12.527 1.00 88.88 84 MET A C 1
ATOM 684 O O . MET A 1 84 ? 0.939 -3.314 13.193 1.00 88.88 84 MET A O 1
ATOM 688 N N . LYS A 1 85 ? 3.186 -3.283 13.079 1.00 88.38 85 LYS A N 1
ATOM 689 C CA . LYS A 1 85 ? 3.382 -3.393 14.530 1.00 88.38 85 LYS A CA 1
ATOM 690 C C . LYS A 1 85 ? 2.658 -2.280 15.289 1.00 88.38 85 LYS A C 1
ATOM 692 O O . LYS A 1 85 ? 2.056 -2.547 16.325 1.00 88.38 85 LYS A O 1
ATOM 697 N N . LYS A 1 86 ? 2.679 -1.048 14.765 1.00 89.19 86 LYS A N 1
ATOM 698 C CA . LYS A 1 86 ? 1.992 0.093 15.389 1.00 89.19 86 LYS A CA 1
ATOM 699 C C . LYS A 1 86 ? 0.479 -0.108 15.458 1.00 89.19 86 LYS A C 1
ATOM 701 O O . LYS A 1 86 ? -0.074 0.043 16.540 1.00 89.19 86 LYS A O 1
ATOM 706 N N . TYR A 1 87 ? -0.195 -0.458 14.357 1.00 88.19 87 TYR A N 1
ATOM 707 C CA . TYR A 1 87 ? -1.658 -0.594 14.414 1.00 88.19 87 TYR A CA 1
ATOM 708 C C . TYR A 1 87 ? -2.113 -1.845 15.169 1.00 88.19 87 TYR A C 1
ATOM 710 O O . TYR A 1 87 ? -3.143 -1.791 15.834 1.00 88.19 87 TYR A O 1
ATOM 718 N N . LEU A 1 88 ? -1.343 -2.939 15.124 1.00 89.00 88 LEU A N 1
ATOM 719 C CA . LEU A 1 88 ? -1.622 -4.125 15.938 1.00 89.00 88 LEU A CA 1
ATOM 720 C C . LEU A 1 88 ? -1.490 -3.809 17.432 1.00 89.00 88 LEU A C 1
ATOM 722 O O . LEU A 1 88 ? -2.330 -4.216 18.227 1.00 89.00 88 LEU A O 1
ATOM 726 N N . ALA A 1 89 ? -0.496 -3.005 17.823 1.00 89.06 89 ALA A N 1
ATOM 727 C CA . ALA A 1 89 ? -0.373 -2.526 19.199 1.00 89.06 89 ALA A CA 1
ATOM 728 C C . ALA A 1 89 ? -1.539 -1.626 19.638 1.00 89.06 89 ALA A C 1
ATOM 730 O O . ALA A 1 89 ? -1.861 -1.599 20.823 1.00 89.06 89 ALA A O 1
ATOM 731 N N . SER A 1 90 ? -2.185 -0.929 18.701 1.00 90.31 90 SER A N 1
ATOM 732 C CA . SER A 1 90 ? -3.389 -0.132 18.952 1.00 90.31 90 SER A CA 1
ATOM 733 C C . SER A 1 90 ? -4.691 -0.943 18.921 1.00 90.31 90 SER A C 1
ATOM 735 O O . SER A 1 90 ? -5.751 -0.370 19.156 1.00 90.31 90 SER A O 1
ATOM 737 N N . ALA A 1 91 ? -4.656 -2.255 18.663 1.00 90.38 91 ALA A N 1
ATOM 738 C CA . ALA A 1 91 ? -5.860 -3.086 18.596 1.00 90.38 91 ALA A CA 1
ATOM 739 C C . ALA A 1 91 ? -6.740 -3.025 19.865 1.00 90.38 91 ALA A C 1
ATOM 741 O O . ALA A 1 91 ? -7.953 -2.890 19.707 1.00 90.38 91 ALA A O 1
ATOM 742 N N . PRO A 1 92 ? -6.194 -3.020 21.103 1.00 90.75 92 PRO A N 1
ATOM 743 C CA . PRO A 1 92 ? -7.010 -2.859 22.309 1.00 90.75 92 PRO A CA 1
ATOM 744 C C . PRO A 1 92 ? -7.741 -1.515 22.363 1.00 90.75 92 PRO A C 1
ATOM 746 O O . PRO A 1 92 ? -8.909 -1.474 22.729 1.00 90.75 92 PRO A O 1
ATOM 749 N N . GLN A 1 93 ? -7.072 -0.433 21.947 1.00 91.94 93 GLN A N 1
ATOM 750 C CA . GLN A 1 93 ? -7.653 0.915 21.900 1.00 91.94 93 GLN A CA 1
ATOM 751 C C . GLN A 1 93 ? -8.745 1.021 20.831 1.00 91.94 93 GLN A C 1
ATOM 753 O O . GLN A 1 93 ? -9.746 1.702 21.027 1.00 91.94 93 GLN A O 1
ATOM 758 N N . ILE A 1 94 ? -8.563 0.339 19.696 1.00 90.00 94 ILE A N 1
ATOM 759 C CA . ILE A 1 94 ? -9.584 0.249 18.647 1.00 90.00 94 ILE A CA 1
ATOM 760 C C . ILE A 1 94 ? -10.803 -0.509 19.177 1.00 90.00 94 ILE A C 1
ATOM 762 O O . ILE A 1 94 ? -11.922 -0.033 19.019 1.00 90.00 94 ILE A O 1
ATOM 766 N N . ALA A 1 95 ? -10.594 -1.658 19.823 1.00 90.38 95 ALA A N 1
ATOM 767 C CA . ALA A 1 95 ? -11.682 -2.456 20.375 1.00 90.38 95 ALA A CA 1
ATOM 768 C C . ALA A 1 95 ? -12.465 -1.684 21.450 1.00 90.38 95 ALA A C 1
ATOM 770 O O . ALA A 1 95 ? -13.687 -1.624 21.364 1.00 90.38 95 ALA A O 1
ATOM 771 N N . SER A 1 96 ? -11.789 -1.039 22.409 1.00 90.25 96 SER A N 1
ATOM 772 C CA . SER A 1 96 ? -12.460 -0.260 23.461 1.00 90.25 96 SER A CA 1
ATOM 773 C C . SER A 1 96 ? -13.277 0.899 22.887 1.00 90.25 96 SER A C 1
ATOM 775 O O . SER A 1 96 ? -14.447 1.046 23.222 1.00 90.25 96 SER A O 1
ATOM 777 N N . ALA A 1 97 ? -12.704 1.660 21.952 1.00 87.56 97 ALA A N 1
ATOM 778 C CA . ALA A 1 97 ? -13.398 2.782 21.326 1.00 87.56 97 ALA A CA 1
ATOM 779 C C . ALA A 1 97 ? -14.592 2.335 20.457 1.00 87.56 97 ALA A C 1
ATOM 781 O O . ALA A 1 97 ? -15.578 3.060 20.341 1.00 87.56 97 ALA A O 1
ATOM 782 N N . LEU A 1 98 ? -14.531 1.141 19.852 1.00 88.31 98 LEU A N 1
ATOM 783 C CA . LEU A 1 98 ? -15.668 0.554 19.134 1.00 88.31 98 LEU A CA 1
ATOM 784 C C . LEU A 1 98 ? -16.780 0.089 20.087 1.00 88.31 98 LEU A C 1
ATOM 786 O O . LEU A 1 98 ? -17.950 0.267 19.753 1.00 88.31 98 LEU A O 1
ATOM 790 N N . PHE A 1 99 ? -16.433 -0.462 21.256 1.00 87.38 99 PHE A N 1
ATOM 791 C CA . PHE A 1 99 ? -17.412 -0.825 22.289 1.00 87.38 99 PHE A CA 1
ATOM 792 C C . PHE A 1 99 ? -18.130 0.400 22.860 1.00 87.38 99 PHE A C 1
ATOM 794 O O . PHE A 1 99 ? -19.345 0.365 23.024 1.00 87.38 99 PHE A O 1
ATOM 801 N N . GLU A 1 100 ? -17.409 1.498 23.108 1.00 85.94 100 GLU A N 1
ATOM 802 C CA . GLU A 1 100 ? -17.996 2.762 23.583 1.00 85.94 100 GLU A CA 1
ATOM 803 C C . GLU A 1 100 ? -19.031 3.336 22.605 1.00 85.94 100 GLU A C 1
ATOM 805 O O . GLU A 1 100 ? -19.995 3.970 23.024 1.00 85.94 100 GLU A O 1
ATOM 810 N N . CYS A 1 101 ? -18.863 3.087 21.303 1.00 82.81 101 CYS A N 1
ATOM 811 C CA . CYS A 1 101 ? -19.829 3.504 20.288 1.00 82.81 101 CYS A CA 1
ATOM 812 C C . CYS A 1 101 ? -21.072 2.600 20.220 1.00 82.81 101 CYS A C 1
ATOM 814 O O . CYS A 1 101 ? -22.069 3.003 19.632 1.00 82.81 101 CYS A O 1
ATOM 816 N N . GLY A 1 102 ? -21.023 1.376 20.759 1.00 77.75 102 GLY A N 1
ATOM 817 C CA . GLY A 1 102 ? -22.138 0.420 20.819 1.00 77.75 102 GLY A CA 1
ATOM 818 C C . GLY A 1 102 ? -22.569 -0.215 19.485 1.00 77.75 102 GLY A C 1
ATOM 819 O O . GLY A 1 102 ? -23.002 -1.366 19.464 1.00 77.75 102 GLY A O 1
ATOM 820 N N . GLU A 1 103 ? -22.411 0.477 18.355 1.00 80.25 103 GLU A N 1
ATOM 821 C CA . GLU A 1 103 ? -22.904 0.041 17.035 1.00 80.25 103 GLU A CA 1
ATOM 822 C C . GLU A 1 103 ? -22.061 -1.072 16.382 1.00 80.25 103 GLU A C 1
ATOM 824 O O . GLU A 1 103 ? -22.495 -1.726 15.431 1.00 80.25 103 GLU A O 1
ATOM 829 N N . HIS A 1 104 ? -20.843 -1.315 16.878 1.00 86.88 104 HIS A N 1
ATOM 830 C CA . HIS A 1 104 ? -19.858 -2.194 16.232 1.00 86.88 104 HIS A CA 1
ATOM 831 C C . HIS A 1 104 ? -19.250 -3.240 17.178 1.00 86.88 104 HIS A C 1
ATOM 833 O O . HIS A 1 104 ? -18.107 -3.666 17.002 1.00 86.88 104 HIS A O 1
ATOM 839 N N . ASN A 1 105 ? -20.028 -3.702 18.160 1.00 87.75 105 ASN A N 1
ATOM 840 C CA . ASN A 1 105 ? -19.576 -4.641 19.194 1.00 87.75 105 ASN A CA 1
ATOM 841 C C . ASN A 1 105 ? -19.041 -5.970 18.635 1.00 87.75 105 ASN A C 1
ATOM 843 O O . ASN A 1 105 ? -18.046 -6.487 19.137 1.00 87.75 105 ASN A O 1
ATOM 847 N N . ALA A 1 106 ? -19.641 -6.503 17.565 1.00 89.56 106 ALA A N 1
ATOM 848 C CA . ALA A 1 106 ? -19.154 -7.727 16.921 1.00 89.56 106 ALA A CA 1
ATOM 849 C C . ALA A 1 106 ? -17.741 -7.550 16.333 1.00 89.56 106 ALA A C 1
ATOM 851 O O . ALA A 1 106 ? -16.885 -8.420 16.479 1.00 89.56 106 ALA A O 1
ATOM 852 N N . LEU A 1 107 ? -17.472 -6.391 15.723 1.00 91.12 107 LEU A N 1
ATOM 853 C CA . LEU A 1 107 ? -16.154 -6.054 15.188 1.00 91.12 107 LEU A CA 1
ATOM 854 C C . LEU A 1 107 ? -15.136 -5.820 16.314 1.00 91.12 107 LEU A C 1
ATOM 856 O O . LEU A 1 107 ? -13.985 -6.245 16.216 1.00 91.12 107 LEU A O 1
ATOM 860 N N . ALA A 1 108 ? -15.566 -5.168 17.396 1.00 90.31 108 ALA A N 1
ATOM 861 C CA . ALA A 1 108 ? -14.748 -4.947 18.583 1.00 90.31 108 ALA A CA 1
ATOM 862 C C . ALA A 1 108 ? -14.320 -6.272 19.239 1.00 90.31 108 ALA A C 1
ATOM 864 O O . ALA A 1 108 ? -13.144 -6.435 19.576 1.00 90.31 108 ALA A O 1
ATOM 865 N N . LEU A 1 109 ? -15.244 -7.237 19.349 1.00 91.00 109 LEU A N 1
ATOM 866 C CA . LEU A 1 109 ? -14.970 -8.593 19.832 1.00 91.00 109 LEU A CA 1
ATOM 867 C C . LEU A 1 109 ? -13.939 -9.303 18.954 1.00 91.00 109 LEU A C 1
ATOM 869 O O . LEU A 1 109 ? -12.923 -9.747 19.479 1.00 91.00 109 LEU A O 1
ATOM 873 N N . GLN A 1 110 ? -14.122 -9.314 17.630 1.00 90.50 110 GLN A N 1
ATOM 874 C CA . GLN A 1 110 ? -13.170 -9.947 16.706 1.00 90.50 110 GLN A CA 1
ATOM 875 C C . GLN A 1 110 ? -11.753 -9.364 16.817 1.00 90.50 110 GLN A C 1
ATOM 877 O O . GLN A 1 110 ? -10.764 -10.101 16.813 1.00 90.50 110 GLN A O 1
ATOM 882 N N . ILE A 1 111 ? -11.631 -8.037 16.936 1.00 90.75 111 ILE A N 1
ATOM 883 C CA . ILE A 1 111 ? -10.329 -7.375 17.112 1.00 90.75 111 ILE A CA 1
ATOM 884 C C . ILE A 1 111 ? -9.725 -7.720 18.482 1.00 90.75 111 ILE A C 1
ATOM 886 O O . ILE A 1 111 ? -8.518 -7.950 18.577 1.00 90.75 111 ILE A O 1
ATOM 890 N N . SER A 1 112 ? -10.543 -7.773 19.536 1.00 90.88 112 SER A N 1
ATOM 891 C CA . SER A 1 112 ? -10.102 -8.118 20.891 1.00 90.88 112 SER A CA 1
ATOM 892 C C . SER A 1 112 ? -9.635 -9.572 20.994 1.00 90.88 112 SER A C 1
ATOM 894 O O . SER A 1 112 ? -8.543 -9.830 21.498 1.00 90.88 112 SER A O 1
ATOM 896 N N . GLU A 1 113 ? -10.420 -10.517 20.480 1.00 89.69 113 GLU A N 1
ATOM 897 C CA . GLU A 1 113 ? -10.103 -11.948 20.465 1.00 89.69 113 GLU A CA 1
ATOM 898 C C . GLU A 1 113 ? -8.857 -12.228 19.630 1.00 89.69 113 GLU A C 1
ATOM 900 O O . GLU A 1 113 ? -7.922 -12.864 20.117 1.00 89.69 113 GLU A O 1
ATOM 905 N N . GLY A 1 114 ? -8.772 -11.660 18.425 1.00 87.38 114 GLY A N 1
ATOM 906 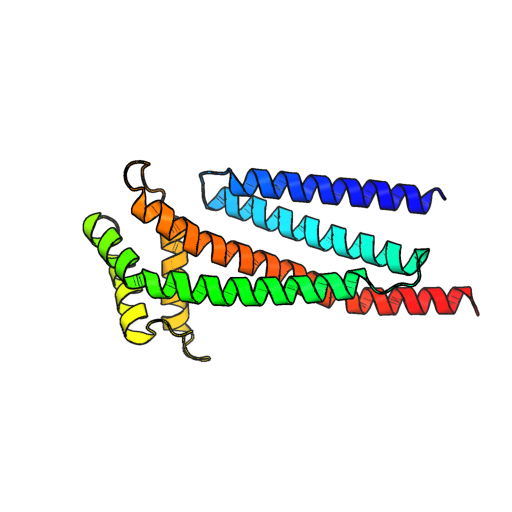C CA . GLY A 1 114 ? -7.573 -11.779 17.601 1.00 87.38 114 GLY A CA 1
ATOM 907 C C . GLY A 1 114 ? -6.331 -11.190 18.280 1.00 87.38 114 GLY A C 1
ATOM 908 O O . GLY A 1 114 ? -5.253 -11.778 18.201 1.00 87.38 114 GLY A O 1
ATOM 909 N N . TYR A 1 115 ? -6.466 -10.087 19.025 1.00 89.12 115 TYR A N 1
ATOM 910 C CA . TYR A 1 115 ? -5.359 -9.543 19.816 1.00 89.12 115 TYR A CA 1
ATOM 911 C C . TYR A 1 115 ? -4.997 -10.423 21.023 1.00 89.12 115 TYR A C 1
ATOM 913 O O . TYR A 1 115 ? -3.819 -10.533 21.346 1.00 89.12 115 TYR A O 1
ATOM 921 N N . LYS A 1 116 ? -5.952 -11.083 21.687 1.00 87.19 116 LYS A N 1
ATOM 922 C CA . LYS A 1 116 ? -5.641 -12.040 22.767 1.00 87.19 116 LYS A CA 1
ATOM 923 C C . LYS A 1 116 ? -4.845 -13.237 22.242 1.00 87.19 116 LYS A C 1
ATOM 925 O O . LYS A 1 116 ? -3.914 -13.679 22.906 1.00 87.19 116 LYS A O 1
ATOM 930 N N . THR A 1 117 ? -5.179 -13.711 21.044 1.00 86.06 117 THR A N 1
ATOM 931 C CA . THR A 1 117 ? -4.531 -14.874 20.422 1.00 86.06 117 THR A CA 1
ATOM 932 C C . THR A 1 117 ? -3.170 -14.538 19.811 1.00 86.06 117 THR A C 1
ATOM 934 O O . THR A 1 117 ? -2.216 -15.296 19.970 1.00 86.06 117 THR A O 1
ATOM 937 N N . TYR A 1 118 ? -3.054 -13.407 19.108 1.00 82.50 118 TYR A N 1
ATOM 938 C CA . TYR A 1 118 ? -1.865 -13.069 18.310 1.00 82.50 118 TYR A CA 1
ATOM 939 C C . TYR A 1 118 ? -1.055 -11.887 18.851 1.00 82.50 118 TYR A C 1
ATOM 941 O O . TYR A 1 118 ? 0.075 -11.655 18.412 1.00 82.50 118 TYR A O 1
ATOM 949 N N . GLY A 1 119 ? -1.604 -11.132 19.801 1.00 82.12 119 GLY A N 1
ATOM 950 C CA . GLY A 1 119 ? -0.957 -9.989 20.431 1.00 82.12 119 GLY A CA 1
ATOM 951 C C . GLY A 1 119 ? -0.490 -8.933 19.432 1.00 82.12 119 GLY A C 1
ATOM 952 O O . GLY A 1 119 ? -1.176 -8.561 18.482 1.00 82.12 119 GLY A O 1
ATOM 953 N N . LYS A 1 120 ? 0.728 -8.438 19.671 1.00 78.75 120 LYS A N 1
ATOM 954 C CA . LYS A 1 120 ? 1.427 -7.477 18.798 1.00 78.75 120 LYS A CA 1
ATOM 955 C C . LYS A 1 120 ? 2.289 -8.162 17.737 1.00 78.75 120 LYS A C 1
ATOM 957 O O . LYS A 1 120 ? 2.904 -7.482 16.911 1.00 78.75 120 LYS A O 1
ATOM 962 N N . SER A 1 121 ? 2.411 -9.483 17.812 1.00 69.38 121 SER A N 1
ATOM 963 C CA . SER A 1 121 ? 3.199 -10.262 16.867 1.00 69.38 121 SER A CA 1
ATOM 964 C C . SER A 1 121 ? 2.467 -10.403 15.542 1.00 69.38 121 SER A C 1
ATOM 966 O O . SER A 1 121 ? 1.241 -10.384 15.460 1.00 69.38 121 SER A O 1
ATOM 968 N N . LEU A 1 122 ? 3.257 -10.558 14.481 1.00 64.06 122 LEU A N 1
ATOM 969 C CA . LEU A 1 122 ? 2.736 -11.059 13.221 1.00 64.06 122 LEU A CA 1
ATOM 970 C C . LEU A 1 122 ? 2.148 -12.450 13.499 1.00 64.06 122 LEU A C 1
ATOM 972 O O . LEU A 1 122 ? 2.867 -13.276 14.065 1.00 64.06 122 LEU A O 1
ATOM 976 N N . PRO A 1 123 ? 0.881 -12.715 13.144 1.00 60.75 123 PRO A N 1
ATOM 977 C CA . PRO A 1 123 ? 0.315 -14.042 13.317 1.00 60.75 123 PRO A CA 1
ATOM 978 C C . PRO A 1 123 ? 1.215 -15.092 12.641 1.00 60.75 123 PRO A C 1
ATOM 980 O O . PRO A 1 123 ? 1.753 -14.818 11.557 1.00 60.75 123 PRO A O 1
ATOM 983 N N . PRO A 1 124 ? 1.431 -16.257 13.279 1.00 64.56 124 PRO A N 1
ATOM 984 C CA . PRO A 1 124 ? 2.337 -17.281 12.774 1.00 64.56 124 PRO A CA 1
ATOM 985 C C . PRO A 1 124 ? 1.910 -17.748 11.378 1.00 64.56 124 PRO A C 1
ATOM 987 O O . PRO A 1 124 ? 0.721 -17.832 11.065 1.00 64.56 124 PRO A O 1
ATOM 990 N N . ARG A 1 125 ? 2.891 -18.055 10.518 1.00 57.94 125 ARG A N 1
ATOM 991 C CA . ARG A 1 125 ? 2.624 -18.612 9.183 1.00 57.94 125 ARG A CA 1
ATOM 992 C C . ARG A 1 125 ? 1.872 -19.940 9.345 1.00 57.94 125 ARG A C 1
ATOM 994 O O . ARG A 1 125 ? 2.401 -20.845 9.978 1.00 57.94 125 ARG A O 1
ATOM 1001 N N . GLY A 1 126 ? 0.675 -20.055 8.762 1.00 56.34 126 GLY A N 1
ATOM 1002 C CA . GLY A 1 126 ? -0.083 -21.316 8.724 1.00 56.34 126 GLY A CA 1
ATOM 1003 C C . GLY A 1 126 ? -1.349 -21.394 9.587 1.00 56.34 126 GLY A C 1
ATOM 1004 O O . GLY A 1 126 ? -1.919 -22.474 9.674 1.00 56.34 126 GLY A O 1
ATOM 1005 N N . ALA A 1 127 ? -1.833 -20.291 10.173 1.00 61.41 127 ALA A N 1
ATOM 1006 C CA . ALA A 1 127 ? -3.141 -20.233 10.848 1.00 61.41 127 ALA A CA 1
ATOM 1007 C C . ALA A 1 127 ? -4.198 -19.515 9.973 1.00 61.41 127 ALA A C 1
ATOM 1009 O O . ALA A 1 127 ? -4.593 -18.396 10.286 1.00 61.41 127 ALA A O 1
ATOM 1010 N N . PRO A 1 128 ? -4.644 -20.094 8.840 1.00 67.06 128 PRO A N 1
ATOM 1011 C CA . PRO A 1 128 ? -5.194 -19.322 7.725 1.00 67.06 128 PRO A CA 1
ATOM 1012 C C . PRO A 1 128 ? -6.525 -18.628 8.019 1.00 67.06 128 PRO A C 1
ATOM 1014 O O .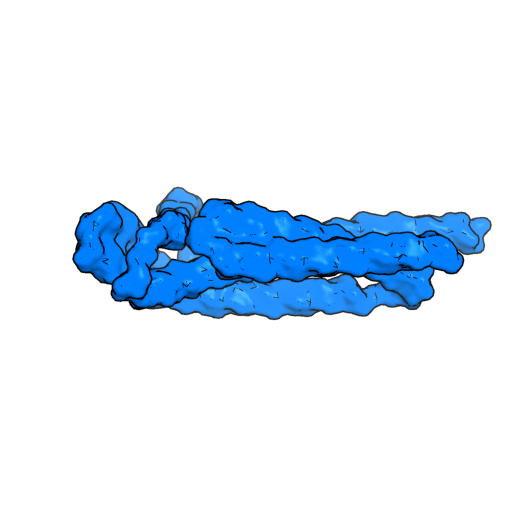 PRO A 1 128 ? -6.743 -17.524 7.528 1.00 67.06 128 PRO A O 1
ATOM 1017 N N . LYS A 1 129 ? -7.426 -19.248 8.789 1.00 74.62 129 LYS A N 1
ATOM 1018 C CA . LYS A 1 129 ? -8.802 -18.747 8.923 1.00 74.62 129 LYS A CA 1
ATOM 1019 C C . LYS A 1 129 ? -8.909 -17.628 9.959 1.00 74.62 129 LYS A C 1
ATOM 1021 O O . LYS A 1 129 ? -9.344 -16.531 9.619 1.00 74.62 129 LYS A O 1
ATOM 1026 N N . ASP A 1 130 ? -8.428 -17.873 11.170 1.00 74.75 130 ASP A N 1
ATOM 1027 C CA . ASP A 1 130 ? -8.540 -16.933 12.292 1.00 74.75 130 ASP A CA 1
ATOM 1028 C C . ASP A 1 130 ? -7.614 -15.720 12.101 1.00 74.75 130 ASP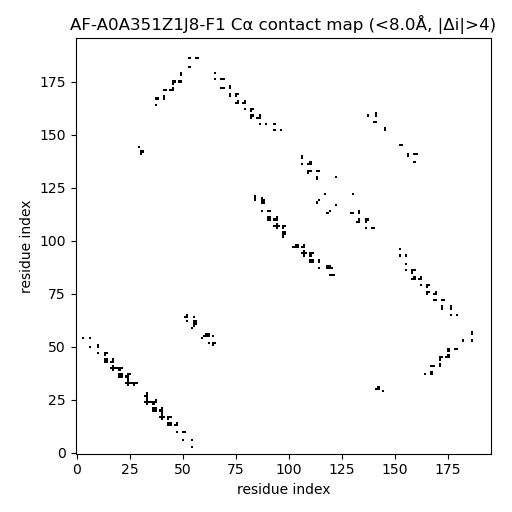 A C 1
ATOM 1030 O O . ASP A 1 130 ? -7.988 -14.580 12.382 1.00 74.75 130 ASP A O 1
ATOM 1034 N N . GLN A 1 131 ? -6.438 -15.930 11.495 1.00 78.19 131 GLN A N 1
ATOM 1035 C CA . GLN A 1 131 ? -5.559 -14.845 11.056 1.00 78.19 131 GLN A CA 1
ATOM 1036 C C . GLN A 1 131 ? -6.243 -13.953 10.022 1.00 78.19 131 GLN A C 1
ATOM 1038 O O . GLN A 1 131 ? -6.148 -12.725 10.097 1.00 78.19 131 GLN A O 1
ATOM 1043 N N . TRP A 1 132 ? -6.889 -14.560 9.024 1.00 81.62 132 TRP A N 1
ATOM 1044 C CA . TRP A 1 132 ? -7.556 -13.799 7.978 1.00 81.62 132 TRP A CA 1
ATOM 1045 C C . TRP A 1 132 ? -8.733 -13.016 8.547 1.00 81.62 132 TRP A C 1
ATOM 1047 O O . TRP A 1 132 ? -8.869 -11.849 8.198 1.00 81.62 132 TRP A O 1
ATOM 1057 N N . GLN A 1 133 ? -9.495 -13.601 9.476 1.00 84.81 133 GLN A N 1
ATOM 1058 C CA . GLN A 1 133 ? -10.570 -12.917 10.198 1.00 84.81 133 GLN A CA 1
ATOM 1059 C C . GLN A 1 133 ? -10.054 -11.722 11.012 1.00 84.81 133 GLN A C 1
ATOM 1061 O O . GLN A 1 133 ? -10.590 -10.618 10.908 1.00 84.81 133 GLN A O 1
ATOM 1066 N N . TYR A 1 134 ? -8.956 -11.892 11.752 1.00 86.81 134 TYR A N 1
ATOM 1067 C CA . TYR A 1 134 ? -8.353 -10.793 12.506 1.00 86.81 134 TYR A CA 1
ATOM 1068 C C . TYR A 1 134 ? -7.872 -9.662 11.582 1.00 86.81 134 TYR A C 1
ATOM 1070 O O . TYR A 1 134 ? -8.157 -8.483 11.805 1.00 86.81 134 TYR A O 1
ATOM 1078 N N . MET A 1 135 ? -7.205 -10.006 10.477 1.00 86.19 135 MET A N 1
ATOM 1079 C CA . MET A 1 135 ? -6.739 -9.028 9.485 1.00 86.19 135 MET A CA 1
ATOM 1080 C C . MET A 1 135 ? -7.890 -8.390 8.688 1.00 86.19 135 MET A C 1
ATOM 1082 O O . MET A 1 135 ? -7.802 -7.217 8.292 1.00 86.19 135 MET A O 1
ATOM 1086 N N . SER A 1 136 ? -8.974 -9.130 8.438 1.00 87.50 136 SER A N 1
ATOM 1087 C CA . SER A 1 136 ? -10.163 -8.630 7.749 1.00 87.50 136 SER A CA 1
ATOM 1088 C C . SER A 1 136 ? -10.945 -7.666 8.627 1.00 87.50 136 SER A C 1
ATOM 1090 O O . SER A 1 136 ? -11.408 -6.655 8.095 1.00 87.50 136 SER A O 1
ATOM 1092 N N . ALA A 1 137 ? -10.986 -7.888 9.945 1.00 90.00 137 ALA A N 1
ATOM 1093 C CA . ALA A 1 137 ? -11.623 -6.993 10.909 1.00 90.00 137 ALA A CA 1
ATOM 1094 C C . ALA A 1 137 ? -11.038 -5.570 10.833 1.00 90.00 137 ALA A C 1
ATOM 1096 O O . ALA A 1 137 ? -11.771 -4.595 10.686 1.00 90.00 137 ALA A O 1
ATOM 1097 N N . PHE A 1 138 ? -9.710 -5.414 10.755 1.00 90.19 138 PHE A N 1
ATOM 1098 C CA . PHE A 1 138 ? -9.095 -4.096 10.507 1.00 90.19 138 PHE A CA 1
ATOM 1099 C C . PHE A 1 138 ? -9.513 -3.468 9.166 1.00 90.19 138 PHE A C 1
ATOM 1101 O O . PHE A 1 138 ? -9.505 -2.246 8.993 1.00 90.19 138 PHE A O 1
ATOM 1108 N N . GLY A 1 139 ? -9.864 -4.297 8.185 1.00 87.38 139 GLY A N 1
ATOM 1109 C CA . GLY A 1 139 ? -10.404 -3.844 6.911 1.00 87.38 139 GLY A CA 1
ATOM 1110 C C . GLY A 1 139 ? -11.833 -3.368 6.973 1.00 87.38 139 GLY A C 1
ATOM 1111 O O . GLY A 1 139 ? -12.150 -2.384 6.310 1.00 87.38 139 GLY A O 1
ATOM 1112 N N . GLU A 1 140 ? -12.667 -4.046 7.743 1.00 89.44 140 GLU A N 1
ATOM 1113 C CA . GLU A 1 140 ? -14.035 -3.623 8.023 1.00 89.44 140 GLU A CA 1
ATOM 1114 C C . GLU A 1 140 ? -14.044 -2.355 8.863 1.00 89.44 140 GLU A C 1
ATOM 1116 O O . GLU A 1 140 ? -14.699 -1.391 8.479 1.00 89.44 140 GLU A O 1
ATOM 1121 N N . PHE A 1 141 ? -13.169 -2.278 9.867 1.00 90.12 141 PHE A N 1
ATOM 1122 C CA . PHE A 1 141 ? -12.918 -1.060 10.627 1.00 90.12 141 PHE A CA 1
ATOM 1123 C C . PHE A 1 141 ? -12.604 0.136 9.724 1.00 90.12 141 PHE A C 1
ATOM 1125 O O . PHE A 1 141 ? -13.122 1.225 9.935 1.00 90.12 141 PHE A O 1
ATOM 1132 N N . CYS A 1 142 ? -11.806 -0.050 8.667 1.00 87.12 142 CYS A N 1
ATOM 1133 C CA . CYS A 1 142 ? -11.496 1.025 7.720 1.00 87.12 142 CYS A CA 1
ATOM 1134 C C . CYS A 1 142 ? -12.670 1.459 6.830 1.00 87.12 142 CYS A C 1
ATOM 1136 O O . CYS A 1 142 ? -12.557 2.526 6.220 1.00 87.12 142 CYS A O 1
ATOM 1138 N N . LYS A 1 143 ? -13.721 0.642 6.683 1.00 86.75 143 LYS A N 1
ATOM 1139 C CA . LYS A 1 143 ? -14.898 0.948 5.851 1.00 86.75 143 LYS A CA 1
ATOM 1140 C C . LYS A 1 143 ? -15.938 1.785 6.593 1.00 86.75 143 LYS A C 1
ATOM 1142 O O . LYS A 1 143 ? -16.770 2.380 5.924 1.00 86.75 143 LYS A O 1
ATOM 1147 N N . ILE A 1 144 ? -15.893 1.802 7.924 1.00 86.38 144 ILE A N 1
ATOM 1148 C CA . ILE A 1 144 ? -16.828 2.565 8.751 1.00 86.38 144 ILE A CA 1
ATOM 1149 C C . ILE A 1 144 ? -16.561 4.061 8.561 1.00 86.38 144 ILE A C 1
ATOM 1151 O O . ILE A 1 144 ? -15.413 4.510 8.660 1.00 86.38 144 ILE A O 1
ATOM 1155 N N . ASP A 1 145 ? -17.617 4.827 8.301 1.00 82.81 145 ASP A N 1
ATOM 1156 C CA . ASP A 1 145 ? -17.554 6.283 8.210 1.00 82.81 145 ASP A CA 1
ATOM 1157 C C . ASP A 1 145 ? -17.920 6.897 9.564 1.00 82.81 145 ASP A C 1
ATOM 1159 O O . ASP A 1 145 ? -19.083 7.101 9.891 1.00 82.81 145 ASP A O 1
ATOM 1163 N N . PHE A 1 146 ? -16.895 7.185 10.367 1.00 81.44 146 PHE A N 1
ATOM 1164 C CA . PHE A 1 146 ? -17.060 7.867 11.651 1.00 81.44 146 PHE A CA 1
ATOM 1165 C C . PHE A 1 146 ? -17.310 9.365 11.467 1.00 81.44 146 PHE A C 1
ATOM 1167 O O . PHE A 1 146 ? -16.689 10.005 10.604 1.00 81.44 146 PHE A O 1
ATOM 1174 N N . ALA A 1 147 ? -18.149 9.946 12.327 1.00 80.44 147 ALA A N 1
ATOM 1175 C CA . ALA A 1 147 ? -18.409 11.384 12.364 1.00 80.44 147 ALA A CA 1
ATOM 1176 C C . ALA A 1 147 ? -17.138 12.188 12.716 1.00 80.44 147 ALA A C 1
ATOM 1178 O O . ALA A 1 147 ? -16.166 11.660 13.259 1.00 80.44 147 ALA A O 1
ATOM 1179 N N . GLU A 1 148 ? -17.121 13.491 12.417 1.00 72.06 148 GLU A N 1
ATOM 1180 C CA . GLU A 1 148 ? -15.979 14.369 12.745 1.00 72.06 148 GLU A CA 1
ATOM 1181 C C . GLU A 1 148 ? -15.703 14.491 14.246 1.00 72.06 148 GLU A C 1
ATOM 1183 O O . GLU A 1 148 ? -14.561 14.718 14.653 1.00 72.06 148 GLU A O 1
ATOM 1188 N N . THR A 1 149 ? -16.727 14.278 15.067 1.00 73.88 149 THR A N 1
ATOM 1189 C CA . THR A 1 149 ? -16.645 14.267 16.530 1.00 73.88 149 THR A CA 1
ATOM 1190 C C . THR A 1 149 ? -15.791 13.108 17.059 1.00 73.88 149 THR A C 1
ATOM 1192 O O . THR A 1 149 ? -15.147 13.240 18.097 1.00 73.88 149 THR A O 1
ATOM 1195 N N . GLN A 1 150 ? -15.665 12.007 16.311 1.00 80.62 150 GLN A N 1
ATOM 1196 C CA . GLN A 1 150 ? -14.901 10.812 16.688 1.00 80.62 150 GLN A CA 1
ATOM 1197 C C . GLN A 1 150 ? -13.439 10.877 16.199 1.00 80.62 150 GLN A C 1
ATOM 1199 O O . GLN A 1 150 ? -12.931 9.982 15.511 1.00 80.62 150 GLN A O 1
ATOM 1204 N N . LYS A 1 151 ? -12.723 11.953 16.564 1.00 82.88 151 LYS A N 1
ATOM 1205 C CA . LYS A 1 151 ? -11.337 12.215 16.114 1.00 82.88 151 LYS A CA 1
ATOM 1206 C C . LYS A 1 151 ? -10.359 11.078 16.441 1.00 82.88 151 LYS A C 1
ATOM 1208 O O . LYS A 1 151 ? -9.487 10.779 15.624 1.00 82.88 151 LYS A O 1
ATOM 1213 N N . ASN A 1 152 ? -10.511 10.430 17.598 1.00 86.38 152 ASN A N 1
ATOM 1214 C CA . ASN A 1 152 ? -9.636 9.333 18.023 1.00 86.38 152 ASN A CA 1
ATOM 1215 C C . ASN A 1 152 ? -9.781 8.092 17.117 1.00 86.38 152 ASN A C 1
ATOM 1217 O O . ASN A 1 152 ? -8.799 7.568 16.600 1.00 86.38 152 ASN A O 1
ATOM 1221 N N . LEU A 1 153 ? -11.013 7.675 16.813 1.00 85.69 153 LEU A N 1
ATOM 1222 C CA . LEU A 1 153 ? -11.269 6.552 15.902 1.00 85.69 153 LEU A CA 1
ATOM 1223 C C . LEU A 1 153 ? -10.765 6.839 14.483 1.00 85.69 153 LEU A C 1
ATOM 1225 O O . LEU A 1 153 ? -10.156 5.973 13.852 1.00 85.69 153 LEU A O 1
ATOM 1229 N N . ARG A 1 154 ? -10.931 8.075 13.994 1.00 85.75 154 ARG A N 1
ATOM 1230 C CA . ARG A 1 154 ? -10.387 8.496 12.692 1.00 85.75 154 ARG A CA 1
ATOM 1231 C C . ARG A 1 154 ? -8.856 8.455 12.650 1.00 85.75 154 ARG A C 1
ATOM 1233 O O . ARG A 1 154 ? -8.290 8.053 11.628 1.00 85.75 154 ARG A O 1
ATOM 1240 N N . SER A 1 155 ? -8.174 8.833 13.733 1.00 88.25 155 SER A N 1
ATOM 1241 C CA . SER A 1 155 ? -6.707 8.765 13.803 1.00 88.25 155 SER A CA 1
ATOM 1242 C C . SER A 1 155 ? -6.223 7.307 13.771 1.00 88.25 155 SER A C 1
ATOM 1244 O O . SER A 1 155 ? -5.334 6.971 12.982 1.00 88.25 155 SER A O 1
ATOM 1246 N N . LEU A 1 156 ? -6.891 6.409 14.500 1.00 89.56 156 LEU A N 1
ATOM 1247 C CA . LEU A 1 156 ? -6.623 4.968 14.480 1.00 89.56 156 LEU A CA 1
ATOM 1248 C C . LEU A 1 156 ? -6.903 4.346 13.103 1.00 89.56 156 LEU A C 1
ATOM 1250 O O . LEU A 1 156 ? -6.075 3.598 12.576 1.00 89.56 156 LEU A O 1
ATOM 1254 N N . GLN A 1 157 ? -8.011 4.713 12.452 1.00 89.88 157 GLN A N 1
ATOM 1255 C CA . GLN A 1 157 ? -8.285 4.307 11.070 1.00 89.88 157 GLN A CA 1
ATOM 1256 C C . GLN A 1 157 ? -7.191 4.779 10.114 1.00 89.88 157 GLN A C 1
ATOM 1258 O O . GLN A 1 157 ? -6.796 4.036 9.215 1.00 89.88 157 GLN A O 1
ATOM 1263 N N . SER A 1 158 ? -6.685 6.004 10.281 1.00 87.75 158 SER A N 1
ATOM 1264 C CA . SER A 1 158 ? -5.627 6.543 9.421 1.00 87.75 158 SER A CA 1
ATOM 1265 C C . SER A 1 158 ? -4.352 5.694 9.487 1.00 87.75 158 SER A C 1
ATOM 1267 O O . SER A 1 158 ? -3.729 5.447 8.452 1.00 87.75 158 SER A O 1
ATOM 1269 N N . LEU A 1 159 ? -4.025 5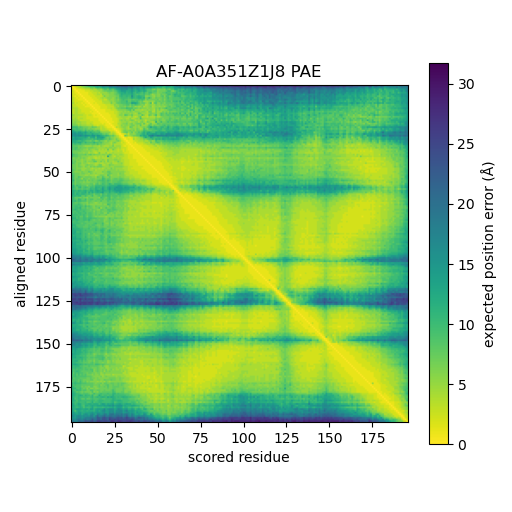.159 10.669 1.00 88.19 159 LEU A N 1
ATOM 1270 C CA . LEU A 1 159 ? -2.879 4.283 10.897 1.00 88.19 159 LEU A CA 1
ATOM 1271 C C . LEU A 1 159 ? -3.019 2.955 10.138 1.00 88.19 159 LEU A C 1
ATOM 1273 O O . LEU A 1 159 ? -2.100 2.549 9.418 1.00 88.19 159 LEU A O 1
ATOM 1277 N N . VAL A 1 160 ? -4.188 2.316 10.240 1.00 89.38 160 VAL A N 1
ATOM 1278 C CA . VAL A 1 160 ? -4.500 1.065 9.527 1.00 89.38 160 VAL A CA 1
ATOM 1279 C C . VAL A 1 160 ? -4.537 1.299 8.011 1.00 89.38 160 VAL A C 1
ATOM 1281 O O . VAL A 1 160 ? -3.951 0.539 7.232 1.00 89.38 160 VAL A O 1
ATOM 1284 N N . ARG A 1 161 ? -5.176 2.392 7.569 1.00 88.06 161 ARG A N 1
ATOM 1285 C CA . ARG A 1 161 ? -5.258 2.787 6.153 1.00 88.06 161 ARG A CA 1
ATOM 1286 C C . ARG A 1 161 ? -3.871 3.048 5.568 1.00 88.06 161 ARG A C 1
ATOM 1288 O O . ARG A 1 161 ? -3.606 2.612 4.451 1.00 88.06 161 ARG A O 1
ATOM 1295 N N . ARG A 1 162 ? -2.973 3.696 6.316 1.00 87.00 162 ARG A N 1
ATOM 1296 C CA . ARG A 1 162 ? -1.586 3.941 5.893 1.00 87.00 162 ARG A CA 1
ATOM 1297 C C . ARG A 1 162 ? -0.836 2.639 5.633 1.00 87.00 162 ARG A C 1
ATOM 1299 O O . ARG A 1 162 ? -0.191 2.526 4.594 1.00 87.00 162 ARG A O 1
ATOM 1306 N N . ASN A 1 163 ? -0.976 1.643 6.511 1.00 87.94 163 ASN A N 1
ATOM 1307 C CA . ASN A 1 163 ? -0.345 0.343 6.290 1.00 87.94 163 ASN A CA 1
ATOM 1308 C C . ASN A 1 163 ? -0.824 -0.318 4.991 1.00 87.94 163 ASN A C 1
ATOM 1310 O O . ASN A 1 163 ? -0.022 -0.826 4.215 1.00 87.94 163 ASN A O 1
ATOM 1314 N N . ARG A 1 164 ? -2.133 -0.256 4.718 1.00 86.69 164 ARG A N 1
ATOM 1315 C CA . ARG A 1 164 ? -2.706 -0.777 3.467 1.00 86.69 164 ARG A CA 1
ATOM 1316 C C . ARG A 1 164 ? -2.172 -0.045 2.238 1.00 86.69 164 ARG A C 1
ATOM 1318 O O . ARG A 1 164 ? -1.908 -0.692 1.231 1.00 86.69 164 ARG A O 1
ATOM 1325 N N . THR A 1 165 ? -1.979 1.271 2.319 1.00 86.31 165 THR A N 1
ATOM 1326 C CA . THR A 1 165 ? -1.333 2.039 1.247 1.00 86.31 165 THR A CA 1
ATOM 1327 C C . THR A 1 165 ? 0.098 1.559 1.009 1.00 86.31 165 THR A C 1
ATOM 1329 O O . THR A 1 165 ? 0.459 1.322 -0.137 1.00 86.31 165 THR A O 1
ATOM 1332 N N . TYR A 1 166 ? 0.893 1.341 2.063 1.00 86.44 166 TYR A N 1
ATOM 1333 C CA . TYR A 1 166 ? 2.240 0.776 1.911 1.00 86.44 166 TYR A CA 1
ATOM 1334 C C . TYR A 1 166 ? 2.212 -0.612 1.273 1.00 86.44 166 TYR A C 1
ATOM 1336 O O . TYR A 1 166 ? 3.008 -0.875 0.381 1.00 86.44 166 TYR A O 1
ATOM 1344 N N . SER A 1 167 ? 1.271 -1.478 1.663 1.00 87.44 167 SER A N 1
ATOM 1345 C CA . SER A 1 167 ? 1.105 -2.788 1.019 1.00 87.44 167 SER A CA 1
ATOM 1346 C C . SER A 1 167 ? 0.810 -2.656 -0.477 1.00 87.44 167 SER A C 1
ATOM 1348 O O . SER A 1 167 ? 1.371 -3.407 -1.264 1.00 87.44 167 SER A O 1
ATOM 1350 N N . LEU A 1 168 ? -0.019 -1.688 -0.885 1.00 86.94 168 LEU A N 1
ATOM 1351 C CA . LEU A 1 168 ? -0.287 -1.428 -2.303 1.00 86.94 168 LEU A CA 1
ATOM 1352 C C . LEU A 1 168 ? 0.970 -0.969 -3.056 1.00 86.94 168 LEU A C 1
ATOM 1354 O O . LEU A 1 168 ? 1.216 -1.475 -4.146 1.00 86.94 168 LEU A O 1
ATOM 1358 N N . PHE A 1 169 ? 1.776 -0.074 -2.472 1.00 84.88 169 PHE A N 1
ATOM 1359 C CA . PHE A 1 169 ? 3.063 0.330 -3.053 1.00 84.88 169 PHE A CA 1
ATOM 1360 C C . PHE A 1 169 ? 4.019 -0.854 -3.204 1.00 84.88 169 PHE A C 1
ATOM 1362 O O . PHE A 1 169 ? 4.616 -1.020 -4.261 1.00 84.88 169 PHE A O 1
ATOM 1369 N N . ILE A 1 170 ? 4.128 -1.709 -2.183 1.00 89.44 170 ILE A N 1
ATOM 1370 C CA . ILE A 1 170 ? 4.970 -2.912 -2.239 1.00 89.44 170 ILE A CA 1
ATOM 1371 C C . ILE A 1 170 ? 4.501 -3.844 -3.355 1.00 89.44 170 ILE A C 1
ATOM 1373 O O . ILE A 1 170 ? 5.326 -4.329 -4.119 1.00 89.44 170 ILE A O 1
ATOM 1377 N N . CYS A 1 171 ? 3.190 -4.076 -3.485 1.00 88.12 171 CYS A N 1
ATOM 1378 C CA . CYS A 1 171 ? 2.654 -4.888 -4.576 1.00 88.12 171 CYS A CA 1
ATOM 1379 C C . CYS A 1 171 ? 2.967 -4.277 -5.947 1.00 88.12 171 CYS A C 1
ATOM 1381 O O . CYS A 1 171 ? 3.374 -5.007 -6.843 1.00 88.12 171 CYS A O 1
ATOM 1383 N N . ALA A 1 172 ? 2.804 -2.961 -6.107 1.00 87.12 172 ALA A N 1
ATOM 1384 C CA . ALA A 1 172 ? 3.090 -2.267 -7.361 1.00 87.12 172 ALA A CA 1
ATOM 1385 C C . ALA A 1 172 ? 4.566 -2.401 -7.754 1.00 87.12 172 ALA A C 1
ATOM 1387 O O . ALA A 1 172 ? 4.872 -2.859 -8.850 1.00 87.12 172 ALA A O 1
ATOM 1388 N N . LEU A 1 173 ? 5.472 -2.079 -6.826 1.00 86.31 173 LEU A N 1
ATOM 1389 C CA . LEU A 1 173 ? 6.916 -2.185 -7.034 1.00 86.31 173 LEU A CA 1
ATOM 1390 C C . LEU A 1 173 ? 7.351 -3.637 -7.258 1.00 86.31 173 LEU A C 1
ATOM 1392 O O . LEU A 1 173 ? 8.185 -3.890 -8.116 1.00 86.31 173 LEU A O 1
ATOM 1396 N N . GLY A 1 174 ? 6.757 -4.595 -6.542 1.00 86.94 174 GLY A N 1
ATOM 1397 C CA . GLY A 1 174 ? 7.031 -6.019 -6.728 1.00 86.94 174 GLY A CA 1
ATOM 1398 C C . GLY A 1 174 ? 6.601 -6.528 -8.104 1.00 86.94 174 GLY A C 1
ATOM 1399 O O . GLY A 1 174 ? 7.352 -7.257 -8.743 1.00 86.94 174 GLY A O 1
ATOM 1400 N N . ILE A 1 175 ? 5.430 -6.110 -8.599 1.00 87.81 175 ILE A N 1
ATOM 1401 C CA . ILE A 1 175 ? 4.982 -6.426 -9.964 1.00 87.81 175 ILE A CA 1
ATOM 1402 C C . ILE A 1 175 ? 5.924 -5.791 -10.990 1.00 87.81 175 ILE A C 1
ATOM 1404 O O . ILE A 1 175 ? 6.362 -6.484 -11.905 1.00 87.81 175 ILE A O 1
ATOM 1408 N N . THR A 1 176 ? 6.276 -4.511 -10.822 1.00 86.94 176 THR A N 1
ATOM 1409 C CA . THR A 1 176 ? 7.255 -3.826 -11.681 1.00 86.94 176 THR A CA 1
ATOM 1410 C C . THR A 1 176 ? 8.572 -4.594 -11.722 1.00 86.94 176 THR A C 1
ATOM 1412 O O . THR A 1 176 ? 9.077 -4.882 -12.799 1.00 86.94 176 THR A O 1
ATOM 1415 N N . TRP A 1 177 ? 9.084 -5.004 -10.563 1.00 84.44 177 TRP A N 1
ATOM 1416 C CA . TRP A 1 177 ? 10.335 -5.746 -10.450 1.00 84.44 177 TRP A CA 1
ATOM 1417 C C . TRP A 1 177 ? 10.287 -7.117 -11.141 1.00 84.44 177 TRP A C 1
ATOM 1419 O O . TRP A 1 177 ? 11.231 -7.504 -11.823 1.00 84.44 177 TRP A O 1
ATOM 1429 N N . VAL A 1 178 ? 9.171 -7.847 -11.051 1.00 87.00 178 VAL A N 1
ATOM 1430 C CA . VAL A 1 178 ? 8.998 -9.105 -11.806 1.00 87.00 178 VAL A CA 1
ATOM 1431 C C . VAL A 1 178 ? 8.961 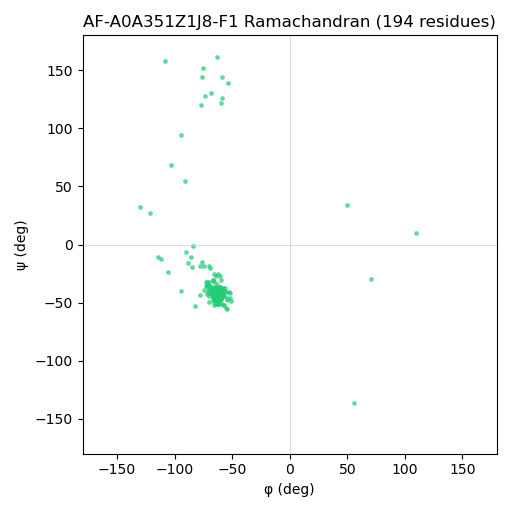-8.844 -13.316 1.00 87.00 178 VAL A C 1
ATOM 1433 O O . VAL A 1 178 ? 9.539 -9.609 -14.087 1.00 87.00 178 VAL A O 1
ATOM 1436 N N . LEU A 1 179 ? 8.311 -7.760 -13.744 1.00 87.06 179 LEU A N 1
ATOM 1437 C CA . LEU A 1 179 ? 8.207 -7.371 -15.153 1.00 87.06 179 LEU A CA 1
ATOM 1438 C C . LEU A 1 179 ? 9.509 -6.785 -15.726 1.00 87.06 179 LEU A C 1
ATOM 1440 O O . LEU A 1 179 ? 9.694 -6.811 -16.942 1.00 87.06 179 LEU A O 1
ATOM 1444 N N . GLN A 1 180 ? 10.438 -6.329 -14.885 1.00 82.94 180 GLN A N 1
ATOM 1445 C CA . GLN A 1 180 ? 11.776 -5.907 -15.314 1.00 82.94 180 GLN A CA 1
ATOM 1446 C C . GLN A 1 180 ? 12.568 -7.052 -15.945 1.00 82.94 180 GLN A C 1
ATOM 1448 O O . GLN A 1 180 ? 13.263 -6.844 -16.936 1.00 82.94 180 GLN A O 1
ATOM 1453 N N . VAL A 1 181 ? 12.469 -8.266 -15.393 1.00 78.56 181 VAL A N 1
ATOM 1454 C CA . VAL A 1 181 ? 13.246 -9.430 -15.851 1.00 78.56 181 VAL A CA 1
ATOM 1455 C C . VAL A 1 181 ? 13.068 -9.696 -17.353 1.00 78.56 181 VAL A C 1
ATOM 1457 O O . VAL A 1 181 ? 14.075 -9.706 -18.064 1.00 78.56 181 VAL A O 1
ATOM 1460 N N . PRO A 1 182 ? 11.841 -9.863 -17.888 1.00 80.62 182 PRO A N 1
ATOM 1461 C CA . PRO A 1 182 ? 11.667 -10.033 -19.327 1.00 80.62 182 PRO A CA 1
ATOM 1462 C C . PRO A 1 182 ? 12.118 -8.798 -20.115 1.00 80.62 182 PRO A C 1
ATOM 1464 O O . PRO A 1 182 ? 12.679 -8.954 -21.196 1.00 80.62 182 PRO A O 1
ATOM 1467 N N . LEU A 1 183 ? 11.943 -7.586 -19.580 1.00 80.50 183 LEU A N 1
ATOM 1468 C CA . LEU A 1 183 ? 12.345 -6.346 -20.248 1.00 80.50 183 LEU A CA 1
ATOM 1469 C C . LEU A 1 183 ? 13.862 -6.293 -20.500 1.00 80.50 183 LEU A C 1
ATOM 1471 O O . LEU A 1 183 ? 14.276 -6.007 -21.623 1.00 80.50 183 LEU A O 1
ATOM 1475 N N . PHE A 1 184 ? 14.677 -6.678 -19.512 1.00 76.94 184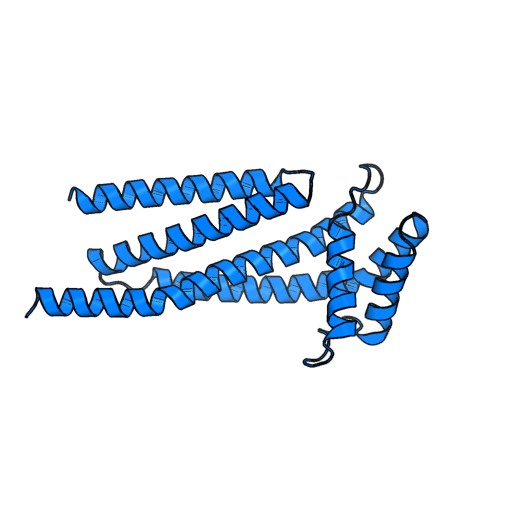 PHE A N 1
ATOM 1476 C CA . PHE A 1 184 ? 16.132 -6.828 -19.658 1.00 76.94 184 PHE A CA 1
ATOM 1477 C C . PHE A 1 184 ? 16.534 -7.911 -20.672 1.00 76.94 184 PHE A C 1
ATOM 1479 O O . PHE A 1 184 ? 17.488 -7.740 -21.437 1.00 76.94 184 PHE A O 1
ATOM 1486 N N . VAL A 1 185 ? 15.827 -9.044 -20.692 1.00 80.06 185 VAL A N 1
ATOM 1487 C CA . VAL A 1 185 ? 16.111 -10.133 -21.643 1.00 80.06 185 VAL A CA 1
ATOM 1488 C C . VAL A 1 185 ? 15.808 -9.687 -23.075 1.00 80.06 185 VAL A C 1
ATOM 1490 O O . VAL A 1 185 ? 16.629 -9.875 -23.969 1.00 80.06 185 VAL A O 1
ATOM 1493 N N . PHE A 1 186 ? 14.666 -9.040 -23.315 1.00 79.69 186 PHE A N 1
ATOM 1494 C CA . PHE A 1 186 ? 14.315 -8.561 -24.653 1.00 79.69 186 PHE A CA 1
ATOM 1495 C C . PHE A 1 186 ? 15.217 -7.423 -25.134 1.00 79.69 186 PHE A C 1
ATOM 1497 O O . PHE A 1 186 ? 15.619 -7.426 -26.299 1.00 79.69 186 PHE A O 1
ATOM 1504 N N . SER A 1 187 ? 15.563 -6.470 -24.264 1.00 75.00 187 SER A N 1
ATOM 1505 C CA . SER A 1 187 ? 16.425 -5.344 -24.637 1.00 75.00 187 SER A CA 1
ATOM 1506 C C . SER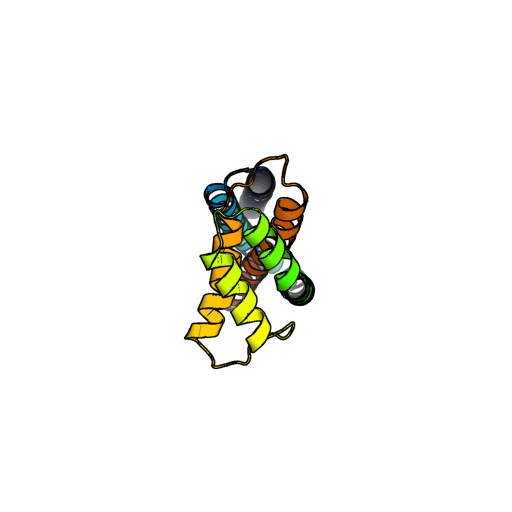 A 1 187 ? 17.846 -5.798 -24.981 1.00 75.00 187 SER A C 1
ATOM 1508 O O . SER A 1 187 ? 18.411 -5.340 -25.977 1.00 75.00 187 SER A O 1
ATOM 1510 N N . SER A 1 188 ? 18.399 -6.755 -24.230 1.00 76.06 188 SER A N 1
ATOM 1511 C CA . SER A 1 188 ? 19.716 -7.341 -24.512 1.00 76.06 188 SER A CA 1
ATOM 1512 C C . SER A 1 188 ? 19.733 -8.163 -25.806 1.00 76.06 188 SER A C 1
ATOM 1514 O O . SER A 1 188 ? 20.648 -7.997 -26.614 1.00 76.06 188 SER A O 1
ATOM 1516 N N . LEU A 1 189 ? 18.702 -8.977 -26.066 1.00 78.50 189 LEU A N 1
ATOM 1517 C CA . LEU A 1 189 ? 18.558 -9.716 -27.329 1.00 78.50 189 LEU A CA 1
ATOM 1518 C C . LEU A 1 189 ? 18.410 -8.781 -28.537 1.00 78.50 189 LEU A C 1
ATOM 1520 O O . LEU A 1 189 ? 18.994 -9.033 -29.593 1.00 78.50 189 LEU A O 1
ATOM 1524 N N . TYR A 1 190 ? 17.647 -7.695 -28.391 1.00 74.50 190 TYR A N 1
ATOM 1525 C CA . TYR A 1 190 ? 17.489 -6.689 -29.440 1.00 74.50 190 TYR A CA 1
ATOM 1526 C C . TYR A 1 190 ? 18.806 -5.956 -29.725 1.00 74.50 190 TYR A C 1
ATOM 1528 O O . TYR A 1 190 ? 19.171 -5.775 -30.885 1.00 74.50 190 TYR A O 1
ATOM 1536 N N . ALA A 1 191 ? 19.557 -5.599 -28.680 1.00 69.25 191 ALA A N 1
ATOM 1537 C CA . ALA A 1 191 ? 20.883 -5.007 -28.826 1.00 69.25 191 ALA A CA 1
ATOM 1538 C C . ALA A 1 191 ? 21.871 -5.962 -29.521 1.00 69.25 191 ALA A C 1
ATOM 1540 O O . ALA A 1 191 ? 22.614 -5.523 -30.395 1.00 69.25 191 ALA A O 1
ATOM 1541 N N . ALA A 1 192 ? 21.849 -7.260 -29.196 1.00 66.50 192 ALA A N 1
ATOM 1542 C CA . ALA A 1 192 ? 22.697 -8.261 -29.847 1.00 66.50 192 ALA A CA 1
ATOM 1543 C C . ALA A 1 192 ? 22.385 -8.413 -31.350 1.00 66.50 192 ALA A C 1
ATOM 1545 O O . ALA A 1 192 ? 23.305 -8.502 -32.157 1.00 66.50 192 ALA A O 1
ATOM 1546 N N . LYS A 1 193 ? 21.102 -8.364 -31.738 1.00 69.94 193 LYS A N 1
ATOM 1547 C CA . LYS A 1 193 ? 20.654 -8.412 -33.145 1.00 69.94 193 LYS A CA 1
ATOM 1548 C C . LYS A 1 193 ? 20.992 -7.172 -33.978 1.00 69.94 193 LYS A C 1
ATOM 1550 O O . LYS A 1 193 ? 20.921 -7.243 -35.195 1.00 69.94 193 LYS A O 1
ATOM 1555 N N . LEU A 1 194 ? 21.256 -6.032 -33.343 1.00 58.31 194 LEU A N 1
ATOM 1556 C CA . LEU A 1 194 ? 21.627 -4.793 -34.036 1.00 58.31 194 LEU A CA 1
ATOM 1557 C C . LEU A 1 194 ? 23.138 -4.665 -34.266 1.00 58.31 194 LEU A C 1
ATOM 1559 O O . LEU A 1 194 ? 23.555 -3.803 -35.036 1.00 58.31 194 LEU A O 1
ATOM 1563 N N . VAL A 1 195 ? 23.947 -5.460 -33.560 1.00 54.75 195 VAL A N 1
ATOM 1564 C CA . VAL A 1 195 ? 25.418 -5.399 -33.599 1.00 54.75 195 VAL A CA 1
ATOM 1565 C C . VAL A 1 195 ? 26.027 -6.569 -34.387 1.00 54.75 195 VAL A C 1
ATOM 1567 O O . VAL A 1 195 ? 27.146 -6.427 -34.874 1.00 54.75 195 VAL A O 1
ATOM 1570 N N . GLY A 1 196 ? 25.317 -7.696 -34.516 1.00 44.53 196 GLY A N 1
ATOM 1571 C CA . GLY A 1 196 ? 25.684 -8.821 -35.390 1.00 44.53 196 GLY A CA 1
ATOM 1572 C C . GLY A 1 196 ? 24.994 -8.748 -36.742 1.00 44.53 196 GLY A C 1
ATOM 1573 O O . GLY A 1 196 ? 25.648 -9.126 -37.736 1.00 44.53 196 GLY A O 1
#